Protein AF-0000000076593917 (afdb_homodimer)

pLDDT: mean 90.92, std 14.77, range [24.02, 98.94]

Structure (mmCIF, N/CA/C/O backbone):
data_AF-0000000076593917-model_v1
#
loop_
_entity.id
_entity.type
_entity.pdbx_description
1 polymer 'Uncharacterized protein'
#
loop_
_atom_site.group_PDB
_atom_site.id
_atom_site.type_symbol
_atom_site.label_atom_id
_atom_site.label_alt_id
_atom_site.label_comp_id
_atom_site.label_asym_id
_atom_site.label_entity_id
_atom_site.label_seq_id
_atom_site.pdbx_PDB_ins_code
_atom_site.Cartn_x
_atom_site.Cartn_y
_atom_site.Cartn_z
_atom_site.occupancy
_atom_site.B_iso_or_equiv
_atom_site.auth_seq_id
_atom_site.auth_comp_id
_atom_site.auth_asym_id
_atom_site.auth_atom_id
_atom_site.pdbx_PDB_model_num
ATOM 1 N N . MET A 1 1 ? 19.516 1.264 -9.938 1 52.16 1 MET A N 1
ATOM 2 C CA . MET A 1 1 ? 19.953 2.658 -9.945 1 52.16 1 MET A CA 1
ATOM 3 C C . MET A 1 1 ? 19.312 3.428 -8.789 1 52.16 1 MET A C 1
ATOM 5 O O . MET A 1 1 ? 19.984 4.234 -8.141 1 52.16 1 MET A O 1
ATOM 9 N N . ASP A 1 2 ? 18 3.211 -8.312 1 75.5 2 ASP A N 1
ATOM 10 C CA . ASP A 1 2 ? 17.234 4.09 -7.438 1 75.5 2 ASP A CA 1
ATOM 11 C C . ASP A 1 2 ? 17.578 3.842 -5.969 1 75.5 2 ASP A C 1
ATOM 13 O O . ASP A 1 2 ? 17.281 4.672 -5.109 1 75.5 2 ASP A O 1
ATOM 17 N N . LEU A 1 3 ? 18.531 2.924 -5.852 1 81.5 3 LEU A N 1
ATOM 18 C CA . LEU A 1 3 ? 18.828 2.584 -4.465 1 81.5 3 LEU A CA 1
ATOM 19 C C . LEU A 1 3 ? 19.672 3.674 -3.811 1 81.5 3 LEU A C 1
ATOM 21 O O . LEU A 1 3 ? 19.609 3.869 -2.594 1 81.5 3 LEU A O 1
ATOM 25 N N . ALA A 1 4 ? 20.406 4.418 -4.598 1 84 4 ALA A N 1
ATOM 26 C CA . ALA A 1 4 ? 21.266 5.48 -4.074 1 84 4 ALA A CA 1
ATOM 27 C C . ALA A 1 4 ? 20.422 6.59 -3.441 1 84 4 ALA A C 1
ATOM 29 O O . ALA A 1 4 ? 20.922 7.355 -2.615 1 84 4 ALA A O 1
ATOM 30 N N . ALA A 1 5 ? 19.219 6.621 -3.809 1 92.5 5 ALA A N 1
ATOM 31 C CA . ALA A 1 5 ? 18.344 7.676 -3.297 1 92.5 5 ALA A CA 1
ATOM 32 C C . ALA A 1 5 ? 17.516 7.184 -2.109 1 92.5 5 ALA A C 1
ATOM 34 O O . ALA A 1 5 ? 16.656 7.898 -1.609 1 92.5 5 ALA A O 1
ATOM 35 N N . VAL A 1 6 ? 17.828 5.953 -1.701 1 93.06 6 VAL A N 1
ATOM 36 C CA . VAL A 1 6 ? 17.172 5.402 -0.518 1 93.06 6 VAL A CA 1
ATOM 37 C C . VAL A 1 6 ? 18.156 5.371 0.647 1 93.06 6 VAL A C 1
ATOM 39 O O . VAL A 1 6 ? 19.203 4.73 0.563 1 93.06 6 VAL A O 1
ATOM 42 N N . SER A 1 7 ? 17.828 6.016 1.678 1 91.75 7 SER A N 1
ATOM 43 C CA . SER A 1 7 ? 18.781 6.121 2.779 1 91.75 7 SER A CA 1
ATOM 44 C C . SER A 1 7 ? 18.484 5.105 3.873 1 91.75 7 SER A C 1
ATOM 46 O O . SER A 1 7 ? 19.344 4.789 4.691 1 91.75 7 SER A O 1
ATOM 48 N N . HIS A 1 8 ? 17.219 4.633 3.877 1 90.62 8 HIS A N 1
ATOM 49 C CA . HIS A 1 8 ? 16.844 3.672 4.91 1 90.62 8 HIS A CA 1
ATOM 50 C C . HIS A 1 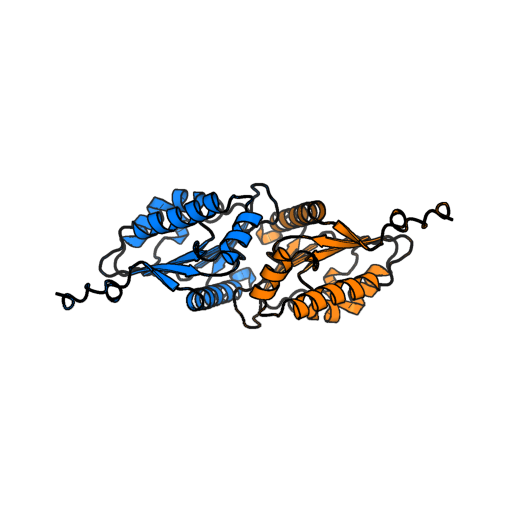8 ? 15.695 2.789 4.449 1 90.62 8 HIS A C 1
ATOM 52 O O . HIS A 1 8 ? 14.781 3.256 3.762 1 90.62 8 HIS A O 1
ATOM 58 N N . ILE A 1 9 ? 15.758 1.532 4.785 1 89.75 9 ILE A N 1
ATOM 59 C CA . ILE A 1 9 ? 14.656 0.59 4.656 1 89.75 9 ILE A CA 1
ATOM 60 C C . ILE A 1 9 ? 14.594 -0.305 5.891 1 89.75 9 ILE A C 1
ATOM 62 O O . ILE A 1 9 ? 15.617 -0.849 6.324 1 89.75 9 ILE A O 1
ATOM 66 N N . GLY A 1 10 ? 13.375 -0.351 6.547 1 88.06 10 GLY A N 1
ATOM 67 C CA . GLY A 1 10 ? 13.156 -1.188 7.719 1 88.06 10 GLY A CA 1
ATOM 68 C C . GLY A 1 10 ? 11.695 -1.479 7.98 1 88.06 10 GLY A C 1
ATOM 69 O O . GLY A 1 10 ? 10.836 -1.173 7.148 1 88.06 10 GLY A O 1
ATOM 70 N N . THR A 1 11 ? 11.469 -2.162 9.133 1 88 11 THR A N 1
ATOM 71 C CA . THR A 1 11 ? 10.086 -2.533 9.406 1 88 11 THR A CA 1
ATOM 72 C C . THR A 1 11 ? 9.602 -1.901 10.711 1 88 11 THR A C 1
ATOM 74 O O . THR A 1 11 ? 8.508 -2.199 11.18 1 88 11 THR A O 1
ATOM 77 N N . ASN A 1 12 ? 10.391 -1.077 11.289 1 84.56 12 ASN A N 1
ATOM 78 C CA . ASN A 1 12 ? 9.969 -0.33 12.461 1 84.56 12 ASN A CA 1
ATOM 79 C C . ASN A 1 12 ? 9.812 1.158 12.156 1 84.56 12 ASN A C 1
ATOM 81 O O . ASN A 1 12 ? 10.742 1.938 12.367 1 84.56 12 ASN A O 1
ATOM 85 N N . TYR A 1 13 ? 8.656 1.552 11.828 1 81.06 13 TYR A N 1
ATOM 86 C CA . TYR A 1 13 ? 8.445 2.898 11.312 1 81.06 13 TYR A CA 1
ATOM 87 C C . TYR A 1 13 ? 8.539 3.934 12.422 1 81.06 13 TYR A C 1
ATOM 89 O O . TYR A 1 13 ? 8.789 5.113 12.164 1 81.06 13 TYR A O 1
ATOM 97 N N . LEU A 1 14 ? 8.359 3.529 13.625 1 79.94 14 LEU A N 1
ATOM 98 C CA . LEU A 1 14 ? 8.391 4.492 14.719 1 79.94 14 LEU A CA 1
ATOM 99 C C . LEU A 1 14 ? 9.82 4.805 15.125 1 79.94 14 LEU A C 1
ATOM 101 O O . LEU A 1 14 ? 10.133 5.934 15.516 1 79.94 14 LEU A O 1
ATOM 105 N N . ARG A 1 15 ? 10.734 3.775 14.828 1 77.19 15 ARG A N 1
ATOM 106 C CA . ARG A 1 15 ? 12.039 3.928 15.469 1 77.19 15 ARG A CA 1
ATOM 107 C C . ARG A 1 15 ? 13.148 4.043 14.43 1 77.19 15 ARG A C 1
ATOM 109 O O . ARG A 1 15 ? 14.227 4.566 14.719 1 77.19 15 ARG A O 1
ATOM 116 N N . GLU A 1 16 ? 12.82 3.621 13.297 1 79.69 16 GLU A N 1
ATOM 117 C CA . GLU A 1 16 ? 13.953 3.459 12.391 1 79.69 16 GLU A CA 1
ATOM 118 C C . GLU A 1 16 ? 14.266 4.762 11.664 1 79.69 16 GLU A C 1
ATOM 120 O O . GLU A 1 16 ? 15.43 5.148 11.547 1 79.69 16 GLU A O 1
ATOM 125 N N . PRO A 1 17 ? 13.289 5.449 11.203 1 87 17 PRO A N 1
ATOM 126 C CA . PRO A 1 17 ? 13.68 6.777 10.711 1 87 17 PRO A CA 1
ATOM 127 C C . PRO A 1 17 ? 14.078 7.727 11.844 1 87 17 PRO A C 1
ATOM 129 O O . PRO A 1 17 ? 13.484 7.691 12.922 1 87 17 PRO A O 1
ATOM 132 N N . ASP A 1 18 ? 15.094 8.422 11.641 1 92.44 18 ASP A N 1
ATOM 133 C CA . ASP A 1 18 ? 15.398 9.5 12.578 1 92.44 18 ASP A CA 1
ATOM 134 C C . ASP A 1 18 ? 14.461 10.688 12.383 1 92.44 18 ASP A C 1
ATOM 136 O O . ASP A 1 18 ? 14.836 11.68 11.758 1 92.44 18 ASP A O 1
ATOM 140 N N . TRP A 1 19 ? 13.305 10.555 12.977 1 96.06 19 TRP A N 1
ATOM 141 C CA . TRP A 1 19 ? 12.25 11.547 12.773 1 96.06 19 TRP A CA 1
ATOM 142 C C . TRP A 1 19 ? 12.711 12.93 13.203 1 96.06 19 TRP A C 1
ATOM 144 O O . TRP A 1 19 ? 12.43 13.93 12.531 1 96.06 19 TRP A O 1
ATOM 154 N N . ASP A 1 20 ? 13.438 13.023 14.305 1 95.94 20 ASP A N 1
ATOM 155 C CA . ASP A 1 20 ? 13.945 14.312 14.766 1 95.94 20 ASP A CA 1
ATOM 156 C C . ASP A 1 20 ? 14.789 14.984 13.68 1 95.94 20 ASP A C 1
ATOM 158 O O . ASP A 1 20 ? 14.633 16.172 13.414 1 95.94 20 ASP A O 1
ATOM 162 N N . GLU A 1 21 ? 15.641 14.188 13.117 1 95.56 21 GLU A N 1
ATOM 163 C CA . GLU A 1 21 ? 16.5 14.711 12.062 1 95.56 21 GLU A CA 1
ATOM 164 C C . GLU A 1 21 ? 15.695 15.133 10.844 1 95.56 21 GLU A C 1
ATOM 166 O O . GLU A 1 21 ? 16 16.141 10.203 1 95.56 21 GLU A O 1
ATOM 171 N N . LEU A 1 22 ? 14.641 14.414 10.508 1 96.94 22 LEU A N 1
ATOM 172 C CA . LEU A 1 22 ? 13.844 14.664 9.312 1 96.94 22 LEU A CA 1
ATOM 173 C C . LEU A 1 22 ? 13.102 15.992 9.43 1 96.94 22 LEU A C 1
ATOM 175 O O . LEU A 1 22 ? 12.883 16.672 8.422 1 96.94 22 LEU A O 1
ATOM 179 N N . PHE A 1 23 ? 12.773 16.406 10.625 1 97.56 23 PHE A N 1
ATOM 180 C CA . PHE A 1 23 ? 12 17.625 10.828 1 97.56 23 PHE A CA 1
ATOM 181 C C . PHE A 1 23 ? 12.891 18.844 10.75 1 97.56 23 PHE A C 1
ATOM 183 O O . PHE A 1 23 ? 12.398 19.969 10.625 1 97.56 23 PHE A O 1
ATOM 190 N N . LYS A 1 24 ? 14.172 18.625 10.844 1 94.81 24 LYS A N 1
ATOM 191 C CA . LYS A 1 24 ? 15.094 19.75 10.891 1 94.81 24 LYS A CA 1
ATOM 192 C C . LYS A 1 24 ? 15.148 20.469 9.547 1 94.81 24 LYS A C 1
ATOM 194 O O . LYS A 1 24 ? 15.305 19.828 8.5 1 94.81 24 LYS A O 1
ATOM 199 N N . GLY A 1 25 ? 15 21.766 9.562 1 91.94 25 GLY A N 1
ATOM 200 C CA . GLY A 1 25 ? 15.203 22.609 8.398 1 91.94 25 GLY A CA 1
ATOM 201 C C . GLY A 1 25 ? 14.102 22.484 7.367 1 91.94 25 GLY A C 1
ATOM 202 O O . GLY A 1 25 ? 14.289 22.828 6.195 1 91.94 25 GLY A O 1
ATOM 203 N N . VAL A 1 26 ? 13.008 21.953 7.727 1 95.75 26 VAL A N 1
ATOM 204 C CA . VAL A 1 26 ? 11.891 21.734 6.812 1 95.75 26 VAL A CA 1
ATOM 205 C C . VAL A 1 26 ? 11.078 23.016 6.668 1 95.75 26 VAL A C 1
ATOM 207 O O . VAL A 1 26 ? 10.766 23.672 7.664 1 95.75 26 VAL A O 1
ATOM 210 N N . ASP A 1 27 ? 10.742 23.391 5.438 1 95.81 27 ASP A N 1
ATOM 211 C CA . ASP A 1 27 ? 9.883 24.547 5.207 1 95.81 27 ASP A CA 1
ATOM 212 C C . ASP A 1 27 ? 8.539 24.125 4.613 1 95.81 27 ASP A C 1
ATOM 214 O O . ASP A 1 27 ? 7.605 24.922 4.543 1 95.81 27 ASP A O 1
ATOM 218 N N . ARG A 1 28 ? 8.531 22.953 4.125 1 96.75 28 ARG A N 1
ATOM 219 C CA . ARG A 1 28 ? 7.297 22.375 3.619 1 96.75 28 ARG A CA 1
ATOM 220 C C . ARG A 1 28 ? 7.129 20.938 4.109 1 96.75 28 ARG A C 1
ATOM 222 O O . ARG A 1 28 ? 8.031 20.109 3.949 1 96.75 28 ARG A O 1
ATOM 229 N N . PHE A 1 29 ? 6 20.656 4.707 1 98.56 29 PHE A N 1
ATOM 230 C CA . PHE A 1 29 ? 5.703 19.344 5.25 1 98.56 29 PHE A CA 1
ATOM 231 C C . PHE A 1 29 ? 4.344 18.844 4.766 1 98.56 29 PHE A C 1
ATOM 233 O O . PHE A 1 29 ? 3.334 19.531 4.938 1 98.56 29 PHE A O 1
ATOM 240 N N . ASP A 1 30 ? 4.281 17.734 4.094 1 98.81 30 ASP A N 1
ATOM 241 C CA . ASP A 1 30 ? 3.059 17.047 3.699 1 98.81 30 ASP A CA 1
ATOM 242 C C . ASP A 1 30 ? 2.965 15.672 4.363 1 98.81 30 ASP A C 1
ATOM 244 O O . ASP A 1 30 ? 3.957 14.945 4.441 1 98.81 30 ASP A O 1
ATOM 248 N N . VAL A 1 31 ? 1.785 15.312 4.828 1 98.81 31 VAL A N 1
ATOM 249 C CA . VAL A 1 31 ? 1.631 13.992 5.426 1 98.81 31 VAL A CA 1
ATOM 250 C C . VAL A 1 31 ? 0.281 13.398 5.027 1 98.81 31 VAL A C 1
ATOM 252 O O . VAL A 1 31 ? -0.726 14.109 4.977 1 98.81 31 VAL A O 1
ATOM 255 N N . PHE A 1 32 ? 0.307 12.219 4.59 1 98.81 32 PHE A N 1
ATOM 256 C CA . PHE A 1 32 ? -0.867 11.398 4.301 1 98.81 32 PHE A CA 1
ATOM 257 C C . PHE A 1 32 ? -0.897 10.164 5.184 1 98.81 32 PHE A C 1
ATOM 259 O O . PHE A 1 32 ? 0.008 9.328 5.125 1 98.81 32 PHE A O 1
ATOM 266 N N . LEU A 1 33 ? -1.853 9.992 6.086 1 97.44 33 LEU A N 1
ATOM 267 C CA . LEU A 1 33 ? -1.972 8.859 6.996 1 97.44 33 LEU A CA 1
ATOM 268 C C . LEU A 1 33 ? -3.436 8.523 7.254 1 97.44 33 LEU A C 1
ATOM 270 O O . LEU A 1 33 ? -4.32 9.344 7.012 1 97.44 33 LEU A O 1
ATOM 274 N N . ALA A 1 34 ? -3.746 7.348 7.711 1 96.69 34 ALA A N 1
ATOM 275 C CA . ALA A 1 34 ? -5.102 7.02 8.148 1 96.69 34 ALA A CA 1
ATOM 276 C C . ALA A 1 34 ? -5.516 7.875 9.336 1 96.69 34 ALA A C 1
ATOM 278 O O . ALA A 1 34 ? -6.52 8.594 9.273 1 96.69 34 ALA A O 1
ATOM 279 N N . TYR A 1 35 ? -4.77 7.797 10.398 1 96.81 35 TYR A N 1
ATOM 280 C CA . TYR A 1 35 ? -4.938 8.672 11.555 1 96.81 35 TYR A CA 1
ATOM 281 C C . TYR A 1 35 ? -3.639 8.789 12.336 1 96.81 35 TYR A C 1
ATOM 283 O O . TYR A 1 35 ? -3.416 9.789 13.031 1 96.81 35 TYR A O 1
ATOM 291 N N . GLY A 1 36 ? -2.803 7.84 12.391 1 95.44 36 GLY A N 1
ATOM 292 C CA . GLY A 1 36 ? -1.432 7.859 12.875 1 95.44 36 GLY A CA 1
ATOM 293 C C . GLY A 1 36 ? -1.32 8.273 14.328 1 95.44 36 GLY A C 1
ATOM 294 O O . GLY A 1 36 ? -0.455 9.078 14.688 1 95.44 36 GLY A O 1
ATOM 295 N N . SER A 1 37 ? -2.035 7.672 15.195 1 95.94 37 SER A N 1
ATOM 296 C CA . SER A 1 37 ? -2.098 8.109 16.594 1 95.94 37 SER A CA 1
ATOM 297 C C . SER A 1 37 ? -0.736 7.996 17.266 1 95.94 37 SER A C 1
ATOM 299 O O . SER A 1 37 ? -0.261 8.953 17.875 1 95.94 37 SER A O 1
ATOM 301 N N . THR A 1 38 ? -0.127 6.848 17.188 1 93.75 38 THR A N 1
ATOM 302 C CA . THR A 1 38 ? 1.15 6.633 17.859 1 93.75 38 THR A CA 1
ATOM 303 C C . THR A 1 38 ? 2.225 7.551 17.281 1 93.75 38 THR A C 1
ATOM 305 O O . THR A 1 38 ? 3 8.148 18.031 1 93.75 38 THR A O 1
ATOM 308 N N . TRP A 1 39 ? 2.252 7.664 15.969 1 96.12 39 TRP A N 1
ATOM 309 C CA . TRP A 1 39 ? 3.252 8.516 15.336 1 96.12 39 TRP A CA 1
ATOM 310 C C . TRP A 1 39 ? 3.047 9.977 15.727 1 96.12 39 TRP A C 1
ATOM 312 O O . TRP A 1 39 ? 4.008 10.688 16.031 1 96.12 39 TRP A O 1
ATOM 322 N N . ARG A 1 40 ? 1.86 10.477 15.719 1 97.44 40 ARG A N 1
ATOM 323 C CA . ARG A 1 40 ? 1.564 11.859 16.078 1 97.44 40 ARG A CA 1
ATOM 324 C C . ARG A 1 40 ? 2.002 12.156 17.5 1 9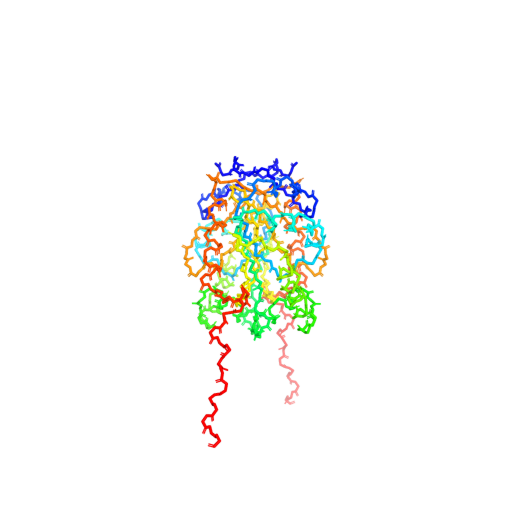7.44 40 ARG A C 1
ATOM 326 O O . ARG A 1 40 ? 2.627 13.188 17.766 1 97.44 40 ARG A O 1
ATOM 333 N N . GLN A 1 41 ? 1.698 11.211 18.344 1 96.44 41 GLN A N 1
ATOM 334 C CA . GLN A 1 41 ? 2.053 11.414 19.75 1 96.44 41 GLN A CA 1
ATOM 335 C C . GLN A 1 41 ? 3.566 11.43 19.938 1 96.44 41 GLN A C 1
ATOM 337 O O . GLN A 1 41 ? 4.09 12.234 20.703 1 96.44 41 GLN A O 1
ATOM 342 N N . SER A 1 42 ? 4.188 10.602 19.234 1 95.75 42 SER A N 1
ATOM 343 C CA . SER A 1 42 ? 5.637 10.492 19.359 1 95.75 42 SER A CA 1
ATOM 344 C C . SER A 1 42 ? 6.34 11.695 18.734 1 95.75 42 SER A C 1
ATOM 346 O O . SER A 1 42 ? 7.5 11.977 19.047 1 95.75 42 SER A O 1
ATOM 348 N N . ASN A 1 43 ? 5.633 12.422 17.812 1 97.38 43 ASN A N 1
ATOM 349 C CA . ASN A 1 43 ? 6.258 13.531 17.109 1 97.38 43 ASN A CA 1
ATOM 350 C C . ASN A 1 43 ? 5.555 14.852 17.406 1 97.38 43 ASN A C 1
ATOM 352 O O . ASN A 1 43 ? 5.691 15.82 16.641 1 97.38 43 ASN A O 1
ATOM 356 N N . LEU A 1 44 ? 4.832 14.812 18.516 1 96.88 44 LEU A N 1
ATOM 357 C CA . LEU A 1 44 ? 4.02 15.984 18.812 1 96.88 44 LEU A CA 1
ATOM 358 C C . LEU A 1 44 ? 4.891 17.234 18.969 1 96.88 44 LEU A C 1
ATOM 360 O O . LEU A 1 44 ? 4.586 18.281 18.391 1 96.88 44 LEU A O 1
ATOM 364 N N . THR A 1 45 ? 5.996 17.125 19.641 1 97.5 45 THR A N 1
ATOM 365 C CA . THR A 1 45 ? 6.902 18.25 19.844 1 97.5 45 THR A CA 1
ATOM 366 C C . THR A 1 45 ? 7.488 18.719 18.516 1 97.5 45 THR A C 1
ATOM 368 O O . THR A 1 45 ? 7.547 19.922 18.266 1 97.5 45 THR A O 1
ATOM 371 N N . ASN A 1 46 ? 7.918 17.766 17.688 1 98 46 ASN A N 1
ATOM 372 C CA . ASN A 1 46 ? 8.438 18.109 16.375 1 98 46 ASN A CA 1
ATOM 373 C C . ASN A 1 46 ? 7.395 18.859 15.539 1 98 46 ASN A C 1
ATOM 375 O O . ASN A 1 46 ? 7.711 19.844 14.883 1 98 46 ASN A O 1
ATOM 379 N N . LEU A 1 47 ? 6.176 18.375 15.602 1 98.5 47 LEU A N 1
ATOM 380 C CA . LEU A 1 47 ? 5.086 18.969 14.836 1 98.5 47 LEU A CA 1
ATOM 381 C C . LEU A 1 47 ? 4.785 20.375 15.32 1 98.5 47 LEU A C 1
ATOM 383 O O . LEU A 1 47 ? 4.605 21.297 14.516 1 98.5 47 LEU A O 1
ATOM 387 N N . GLU A 1 48 ? 4.781 20.516 16.594 1 98.19 48 GLU A N 1
ATOM 388 C CA . GLU A 1 48 ? 4.535 21.844 17.172 1 98.19 48 GLU A CA 1
ATOM 389 C C . GLU A 1 48 ? 5.645 22.812 16.797 1 98.19 48 GLU A C 1
ATOM 391 O O . GLU A 1 48 ? 5.375 23.953 16.406 1 98.19 48 GLU A O 1
ATOM 396 N N . ASN A 1 49 ? 6.836 22.359 16.969 1 97.75 49 ASN A N 1
ATOM 397 C CA . ASN A 1 49 ? 7.973 23.219 16.625 1 97.75 49 ASN A CA 1
ATOM 398 C C . ASN A 1 49 ? 7.953 23.594 15.141 1 97.75 49 ASN A C 1
ATOM 400 O O . ASN A 1 49 ? 8.227 24.75 14.789 1 97.75 49 ASN A O 1
ATOM 404 N N . LEU A 1 50 ? 7.648 22.672 14.289 1 98.12 50 LEU A N 1
ATOM 405 C CA . LEU A 1 50 ? 7.566 22.938 12.859 1 98.12 50 LEU A CA 1
ATOM 406 C C . LEU A 1 50 ? 6.496 23.984 12.562 1 98.12 50 LEU A C 1
ATOM 408 O O . LEU A 1 50 ? 6.734 24.922 11.797 1 98.12 50 LEU A O 1
ATOM 412 N N . ALA A 1 51 ? 5.344 23.812 13.156 1 97.75 51 ALA A N 1
ATOM 413 C CA . ALA A 1 51 ? 4.211 24.703 12.906 1 97.75 51 ALA A CA 1
ATOM 414 C C . ALA A 1 51 ? 4.527 26.141 13.336 1 97.75 51 ALA A C 1
ATOM 416 O O . ALA A 1 51 ? 4.047 27.094 12.727 1 97.75 51 ALA A O 1
ATOM 417 N N . ARG A 1 52 ? 5.375 26.312 14.336 1 96.88 52 ARG A N 1
ATOM 418 C CA . ARG A 1 52 ? 5.715 27.625 14.875 1 96.88 52 ARG A CA 1
ATOM 419 C C . ARG A 1 52 ? 6.688 28.359 13.961 1 96.88 52 ARG A C 1
ATOM 421 O O . ARG A 1 52 ? 6.812 29.578 14.039 1 96.88 52 ARG A O 1
ATOM 428 N N . LYS A 1 53 ? 7.355 27.609 13.195 1 96.38 53 LYS A N 1
ATOM 429 C CA . LYS A 1 53 ? 8.367 28.203 12.328 1 96.38 53 LYS A CA 1
ATOM 430 C C . LYS A 1 53 ? 7.738 29.172 11.328 1 96.38 53 LYS A C 1
ATOM 432 O O . LYS A 1 53 ? 6.711 28.859 10.719 1 96.38 53 LYS A O 1
ATOM 437 N N . LYS A 1 54 ? 8.406 30.234 11.148 1 95.5 54 LYS A N 1
ATOM 438 C CA . LYS A 1 54 ? 7.91 31.266 10.227 1 95.5 54 LYS A CA 1
ATOM 439 C C . LYS A 1 54 ? 7.906 30.75 8.789 1 95.5 54 LYS A C 1
ATOM 441 O O . LYS A 1 54 ? 8.891 30.172 8.328 1 95.5 54 LYS A O 1
ATOM 446 N N . GLY A 1 55 ? 6.785 30.906 8.164 1 96.19 55 GLY A N 1
ATOM 447 C CA . GLY A 1 55 ? 6.703 30.703 6.73 1 96.19 55 GLY A CA 1
ATOM 448 C C . GLY A 1 55 ? 6.531 29.234 6.34 1 96.19 55 GLY A C 1
ATOM 449 O O . GLY A 1 55 ? 6.445 28.922 5.156 1 96.19 55 GLY A O 1
ATOM 450 N N . VAL A 1 56 ? 6.473 28.344 7.297 1 97.38 56 VAL A N 1
ATOM 451 C CA . VAL A 1 56 ? 6.395 26.922 6.996 1 97.38 56 VAL A CA 1
ATOM 452 C C . VAL A 1 56 ? 5 26.578 6.488 1 97.38 56 VAL A C 1
ATOM 454 O O . VAL A 1 56 ? 4.004 27.125 6.969 1 97.38 56 VAL A O 1
ATOM 457 N N . LYS A 1 57 ? 4.934 25.703 5.508 1 97.94 57 LYS A N 1
ATOM 458 C CA . LYS A 1 57 ? 3.678 25.203 4.949 1 97.94 57 LYS A CA 1
ATOM 459 C C . LYS A 1 57 ? 3.455 23.734 5.309 1 97.94 57 LYS A C 1
ATOM 461 O O . LYS A 1 57 ? 4.312 22.891 5.051 1 97.94 57 LYS A O 1
ATOM 466 N N . ILE A 1 58 ? 2.32 23.438 5.938 1 98.56 58 ILE A N 1
ATOM 467 C CA . ILE A 1 58 ? 1.964 22.078 6.367 1 98.56 58 ILE A CA 1
ATOM 468 C C . ILE A 1 58 ? 0.653 21.672 5.703 1 98.56 58 ILE A C 1
ATOM 470 O O . ILE A 1 58 ? -0.348 22.375 5.785 1 98.56 58 ILE A O 1
ATOM 474 N N . ARG A 1 59 ? 0.667 20.562 5.027 1 98.81 59 ARG A N 1
ATOM 475 C CA . ARG A 1 59 ? -0.558 19.953 4.52 1 98.81 59 ARG A CA 1
ATOM 476 C C . ARG A 1 59 ? -0.754 18.547 5.098 1 98.81 59 ARG A C 1
ATOM 478 O O . ARG A 1 59 ? 0.158 17.719 5.059 1 98.81 59 ARG A O 1
ATOM 485 N N . VAL A 1 60 ? -1.918 18.344 5.621 1 98.94 60 VAL A N 1
ATOM 486 C CA . VAL A 1 60 ? -2.291 17.062 6.215 1 98.94 60 VAL A CA 1
ATOM 487 C C . VAL A 1 60 ? -3.439 16.438 5.422 1 98.94 60 VAL A C 1
ATOM 489 O O . VAL A 1 60 ? -4.461 17.078 5.188 1 98.94 60 VAL A O 1
ATOM 492 N N . PHE A 1 61 ? -3.262 15.25 5.016 1 98.88 61 PHE A N 1
ATOM 493 C CA . PHE A 1 61 ? -4.301 14.508 4.312 1 98.88 61 PHE A CA 1
ATOM 494 C C . PHE A 1 61 ? -4.773 13.32 5.137 1 98.88 61 PHE A C 1
ATOM 496 O O . PHE A 1 61 ? -3.965 12.469 5.527 1 98.88 61 PHE A O 1
ATOM 503 N N . LEU A 1 62 ? -6.066 13.242 5.418 1 98.88 62 LEU A N 1
ATOM 504 C CA . LEU A 1 62 ? -6.715 12.18 6.184 1 98.88 62 LEU A CA 1
ATOM 505 C C . LEU A 1 62 ? -7.867 11.57 5.395 1 98.88 62 LEU A C 1
ATOM 507 O O . LEU A 1 62 ? -8.406 12.203 4.484 1 98.88 62 LEU A O 1
ATOM 511 N N . PRO A 1 63 ? -8.219 10.328 5.746 1 98.69 63 PRO A N 1
ATOM 512 C CA . PRO A 1 63 ? -9.43 9.781 5.133 1 98.69 63 PRO A CA 1
ATOM 513 C C . PRO A 1 63 ? -10.68 10.594 5.473 1 98.69 63 PRO A C 1
ATOM 515 O O . PRO A 1 63 ? -10.773 11.156 6.562 1 98.69 63 PRO A O 1
ATOM 518 N N . ASP A 1 64 ? -11.633 10.625 4.578 1 98.62 64 ASP A N 1
ATOM 519 C CA . ASP A 1 64 ? -12.891 11.336 4.789 1 98.62 64 ASP A CA 1
ATOM 520 C C . ASP A 1 64 ? -13.828 10.531 5.691 1 98.62 64 ASP A C 1
ATOM 522 O O . ASP A 1 64 ? -14.359 9.5 5.285 1 98.62 64 ASP A O 1
ATOM 526 N N . PRO A 1 65 ? -14.023 10.984 6.879 1 98.56 65 PRO A N 1
ATOM 527 C CA . PRO A 1 65 ? -14.875 10.234 7.801 1 98.56 65 PRO A CA 1
ATOM 528 C C . PRO A 1 65 ? -16.344 10.266 7.402 1 98.56 65 PRO A C 1
ATOM 530 O O . PRO A 1 65 ? -17.156 9.5 7.938 1 98.56 65 PRO A O 1
ATOM 533 N N . ASP A 1 66 ? -16.734 11.141 6.477 1 98.19 66 ASP A N 1
ATOM 534 C CA . ASP A 1 66 ? -18.125 11.273 6.051 1 98.19 66 ASP A CA 1
ATOM 535 C C . ASP A 1 66 ? -18.422 10.359 4.867 1 98.19 66 ASP A C 1
ATOM 537 O O . ASP A 1 66 ? -19.578 10.25 4.441 1 98.19 66 ASP A O 1
ATOM 541 N N . ASP A 1 67 ? -17.422 9.797 4.305 1 97.62 67 ASP A N 1
ATOM 542 C CA . ASP A 1 67 ? -17.594 8.891 3.174 1 97.62 67 ASP A CA 1
ATOM 543 C C . ASP A 1 67 ? -17.703 7.441 3.639 1 97.62 67 ASP A C 1
ATOM 545 O O . ASP A 1 67 ? -16.719 6.859 4.102 1 97.62 67 ASP A O 1
ATOM 549 N N . GLN A 1 68 ? -18.781 6.871 3.416 1 96.06 68 GLN A N 1
ATOM 550 C CA . GLN A 1 68 ? -19.062 5.535 3.934 1 96.06 68 GLN A CA 1
ATOM 551 C C . GLN A 1 68 ? -18.125 4.496 3.328 1 96.06 68 GLN A C 1
ATOM 553 O O . GLN A 1 68 ? -17.688 3.576 4.016 1 96.06 68 GLN A O 1
ATOM 558 N N . HIS A 1 69 ? -17.859 4.629 2.078 1 94.25 69 HIS A N 1
ATOM 559 C CA . HIS A 1 69 ? -16.984 3.668 1.425 1 94.25 69 HIS A CA 1
ATOM 560 C C . HIS A 1 69 ? -15.578 3.707 2.027 1 94.25 69 HIS A C 1
ATOM 562 O O . HIS A 1 69 ? -15 2.662 2.332 1 94.25 69 HIS A O 1
ATOM 568 N N . THR A 1 70 ? -15.109 4.934 2.211 1 96.81 70 THR A N 1
ATOM 569 C CA . THR A 1 70 ? -13.797 5.129 2.816 1 96.81 70 THR A CA 1
ATOM 570 C C . THR A 1 70 ? -13.758 4.527 4.219 1 96.81 70 THR A C 1
ATOM 572 O O . THR A 1 70 ? -12.852 3.75 4.539 1 96.81 70 THR A O 1
ATOM 575 N N . VAL A 1 71 ? -14.734 4.797 4.984 1 97.38 71 VAL A N 1
ATOM 576 C CA . VAL A 1 71 ? -14.797 4.355 6.371 1 97.38 71 VAL A CA 1
ATOM 577 C C . VAL A 1 71 ? -14.914 2.834 6.426 1 97.38 71 VAL A C 1
ATOM 579 O O . VAL A 1 71 ? -14.211 2.176 7.195 1 97.38 71 VAL A O 1
ATOM 582 N N . ASN A 1 72 ? -15.734 2.305 5.59 1 95.75 72 ASN A N 1
ATOM 583 C CA . ASN A 1 72 ? -15.914 0.857 5.566 1 95.75 72 ASN A CA 1
ATOM 584 C C . ASN A 1 72 ? -14.609 0.138 5.215 1 95.75 72 ASN A C 1
ATOM 586 O O . ASN A 1 72 ? -14.258 -0.861 5.844 1 95.75 72 ASN A O 1
ATOM 590 N N . THR A 1 73 ? -13.938 0.644 4.254 1 95.44 73 THR A N 1
ATOM 591 C CA . THR A 1 73 ? -12.703 0.021 3.773 1 95.44 73 THR A CA 1
ATOM 592 C C . THR A 1 73 ? -11.641 0.021 4.863 1 95.44 73 THR A C 1
ATOM 594 O O . THR A 1 73 ? -11.062 -1.025 5.18 1 95.44 73 THR A O 1
ATOM 597 N N . LEU A 1 74 ? -11.445 1.146 5.477 1 95.75 74 LEU A N 1
ATOM 598 C CA . LEU A 1 74 ? -10.383 1.271 6.473 1 95.75 74 LEU A CA 1
ATOM 599 C C . LEU A 1 74 ? -10.766 0.569 7.77 1 95.75 74 LEU A C 1
ATOM 601 O O . LEU A 1 74 ? -9.922 -0.049 8.422 1 95.75 74 LEU A O 1
ATOM 605 N N . ALA A 1 75 ? -12.023 0.68 8.125 1 95.06 75 ALA A N 1
ATOM 606 C CA . ALA A 1 75 ? -12.477 0.011 9.344 1 95.06 75 ALA A CA 1
ATOM 607 C C . ALA A 1 75 ? -12.312 -1.502 9.234 1 95.06 75 ALA A C 1
ATOM 609 O O . ALA A 1 75 ? -11.883 -2.156 10.188 1 95.06 75 ALA A O 1
ATOM 610 N N . THR A 1 76 ? -12.648 -2.031 8.078 1 91.56 76 THR A N 1
ATOM 611 C CA . THR A 1 76 ? -12.484 -3.461 7.84 1 91.56 76 THR A CA 1
ATOM 612 C C . THR A 1 76 ? -11.008 -3.85 7.906 1 91.56 76 THR A C 1
ATOM 614 O O . THR A 1 76 ? -10.656 -4.848 8.539 1 91.56 76 THR A O 1
ATOM 617 N N . ARG A 1 77 ? -10.156 -3.066 7.375 1 91.38 77 ARG A N 1
ATOM 618 C CA . ARG A 1 77 ? -8.727 -3.346 7.371 1 91.38 77 ARG A CA 1
ATOM 619 C C . ARG A 1 77 ? -8.164 -3.379 8.789 1 91.38 77 ARG A C 1
ATOM 621 O O . ARG A 1 77 ? -7.359 -4.246 9.125 1 91.38 77 ARG A O 1
ATOM 628 N N . PHE A 1 78 ? -8.586 -2.432 9.57 1 92 78 PHE A N 1
ATOM 629 C CA . PHE A 1 78 ? -7.992 -2.258 10.891 1 92 78 PHE A CA 1
ATOM 630 C C . PHE A 1 78 ? -8.758 -3.055 11.945 1 92 78 PHE A C 1
ATOM 632 O O . PHE A 1 78 ? -8.414 -3.025 13.125 1 92 78 PHE A O 1
ATOM 639 N N . ASN A 1 79 ? -9.773 -3.734 11.539 1 90.88 79 ASN A N 1
ATOM 640 C CA . ASN A 1 79 ? -10.641 -4.457 12.453 1 90.88 79 ASN A CA 1
ATOM 641 C C . ASN A 1 79 ? -11.242 -3.531 13.508 1 90.88 79 ASN A C 1
ATOM 643 O O . ASN A 1 79 ? -11.164 -3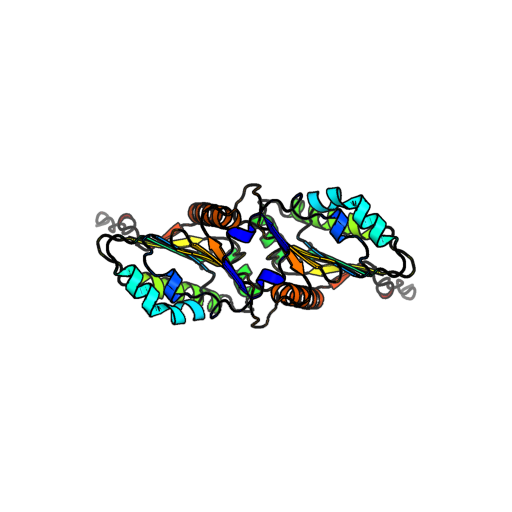.812 14.711 1 90.88 79 ASN A O 1
ATOM 647 N N . TYR A 1 80 ? -11.789 -2.41 13.047 1 94.62 80 TYR A N 1
ATOM 648 C CA . TYR A 1 80 ? -12.469 -1.404 13.859 1 94.62 80 TYR A CA 1
ATOM 649 C C . TYR A 1 80 ? -13.953 -1.361 13.547 1 94.62 80 TYR A C 1
ATOM 651 O O . TYR A 1 80 ? -14.375 -1.73 12.445 1 94.62 80 TYR A O 1
ATOM 659 N N . THR A 1 81 ? -14.688 -0.905 14.562 1 97.19 81 THR A N 1
ATOM 660 C CA . THR A 1 81 ? -16.016 -0.395 14.219 1 97.19 81 THR A CA 1
ATOM 661 C C . THR A 1 81 ? -15.906 0.909 13.438 1 97.19 81 THR A C 1
ATOM 663 O O . THR A 1 81 ? -14.883 1.597 13.5 1 97.19 81 THR A O 1
ATOM 666 N N . HIS A 1 82 ? -16.953 1.192 12.695 1 97.69 82 HIS A N 1
ATOM 667 C CA . HIS A 1 82 ? -17 2.453 11.961 1 97.69 82 HIS A CA 1
ATOM 668 C C . HIS A 1 82 ? -16.797 3.641 12.898 1 97.69 82 HIS A C 1
ATOM 670 O O . HIS A 1 82 ? -16.016 4.543 12.602 1 97.69 82 HIS A O 1
ATOM 676 N N . GLU A 1 83 ? -17.484 3.59 13.992 1 98.19 83 GLU A N 1
ATOM 677 C CA . GLU A 1 83 ? -17.422 4.676 14.961 1 98.19 83 GLU A CA 1
ATOM 678 C C . GLU A 1 83 ? -16 4.879 15.484 1 98.19 83 GLU A C 1
ATOM 680 O O . GLU A 1 83 ? -15.523 6.012 15.57 1 98.19 83 GLU A O 1
ATOM 685 N N . LYS A 1 84 ? -15.398 3.807 15.812 1 98.12 84 LYS A N 1
ATOM 686 C CA . LYS A 1 84 ? -14.039 3.877 16.328 1 98.12 84 LYS A CA 1
ATOM 687 C C . LYS A 1 84 ? -13.094 4.52 15.32 1 98.12 84 LYS A C 1
ATOM 689 O O . LYS A 1 84 ? -12.289 5.383 15.672 1 98.12 84 LYS A O 1
ATOM 694 N N . LEU A 1 85 ? -13.195 4.145 14.062 1 97.81 85 LEU A N 1
ATOM 695 C CA . LEU A 1 85 ? -12.336 4.703 13.023 1 97.81 85 LEU A CA 1
ATOM 696 C C . LEU A 1 85 ? -12.625 6.188 12.828 1 97.81 85 LEU A C 1
ATOM 698 O O . LEU A 1 85 ? -11.695 6.996 12.742 1 97.81 85 LEU A O 1
ATOM 702 N N . ILE A 1 86 ? -13.867 6.516 12.758 1 98.69 86 ILE A N 1
ATOM 703 C CA . ILE A 1 86 ? -14.273 7.906 12.57 1 98.69 86 ILE A CA 1
ATOM 704 C C . ILE A 1 86 ? -13.727 8.766 13.703 1 98.69 86 ILE A C 1
ATOM 706 O O . ILE A 1 86 ? -13.203 9.859 13.461 1 98.69 86 ILE A O 1
ATOM 710 N N . ASN A 1 87 ? -13.797 8.266 14.875 1 98.69 87 ASN A N 1
ATOM 711 C CA . ASN A 1 87 ? -13.266 8.992 16.016 1 98.69 87 ASN A CA 1
ATOM 712 C C . ASN A 1 87 ? -11.766 9.211 15.898 1 98.69 87 ASN A C 1
ATOM 714 O O . ASN A 1 87 ? -11.266 10.297 16.203 1 98.69 87 ASN A O 1
ATOM 718 N N . HIS A 1 88 ? -11.047 8.164 15.461 1 98.5 88 HIS A N 1
ATOM 719 C CA . HIS A 1 88 ? -9.602 8.281 15.297 1 98.5 88 HIS A CA 1
ATOM 720 C C . HIS A 1 88 ? -9.258 9.336 14.242 1 98.5 88 HIS A C 1
ATOM 722 O O . HIS A 1 88 ? -8.328 10.125 14.43 1 98.5 88 HIS A O 1
ATOM 728 N N . ILE A 1 89 ? -10 9.336 13.18 1 98.75 89 ILE A N 1
ATOM 729 C CA . ILE A 1 89 ? -9.758 10.305 12.109 1 98.75 89 ILE A CA 1
ATOM 730 C C . ILE A 1 89 ? -10.031 11.711 12.617 1 98.75 89 ILE A C 1
ATOM 732 O O . ILE A 1 89 ? -9.234 12.633 12.398 1 98.75 89 ILE A O 1
ATOM 736 N N . ASN A 1 90 ? -11.133 11.883 13.312 1 98.75 90 ASN A N 1
ATOM 737 C CA . ASN A 1 90 ? -11.484 13.195 13.844 1 98.75 90 ASN A CA 1
ATOM 738 C C . ASN A 1 90 ? -10.492 13.656 14.906 1 98.75 90 ASN A C 1
ATOM 740 O O . ASN A 1 90 ? -10.18 14.844 15 1 98.75 90 ASN A O 1
ATOM 744 N N . GLU A 1 91 ? -10.078 12.773 15.727 1 98.69 91 GLU A N 1
ATOM 745 C CA . GLU A 1 91 ? -9.031 13.094 16.703 1 98.69 91 GLU A CA 1
ATOM 746 C C . GLU A 1 91 ? -7.777 13.602 16 1 98.69 91 GLU A C 1
ATOM 748 O O . GLU A 1 91 ? -7.172 14.586 16.438 1 98.69 91 GLU A O 1
ATOM 753 N N . ALA A 1 92 ? -7.383 12.891 14.977 1 98.75 92 ALA A N 1
ATOM 754 C CA . ALA A 1 92 ? -6.219 13.328 14.211 1 98.75 92 ALA A CA 1
ATOM 755 C C . ALA A 1 92 ? -6.426 14.734 13.648 1 98.75 92 ALA A C 1
ATOM 757 O O . ALA A 1 92 ? -5.551 15.594 13.773 1 98.75 92 ALA A O 1
ATOM 758 N N . LYS A 1 93 ? -7.543 14.938 13.047 1 98.75 93 LYS A N 1
ATOM 759 C CA . LYS A 1 93 ? -7.867 16.25 12.516 1 98.75 93 LYS A CA 1
ATOM 760 C C . LYS A 1 93 ? -7.773 17.328 13.602 1 98.75 93 LYS A C 1
ATOM 762 O O . LYS A 1 93 ? -7.176 18.375 13.398 1 98.75 93 LYS A O 1
ATOM 767 N N . GLU A 1 94 ? -8.367 17.062 14.719 1 98.5 94 GLU A N 1
ATOM 768 C CA . GLU A 1 94 ? -8.383 18 15.828 1 98.5 94 GLU A CA 1
ATOM 769 C C . GLU A 1 94 ? -6.969 18.312 16.312 1 98.5 94 GLU A C 1
ATOM 771 O O . GLU A 1 94 ? -6.617 19.469 16.547 1 98.5 94 GLU A O 1
ATOM 776 N N . GLU A 1 95 ? -6.199 17.312 16.484 1 98.44 95 GLU A N 1
ATOM 777 C CA . GLU A 1 95 ? -4.832 17.484 16.969 1 98.44 95 GLU A CA 1
ATOM 778 C C . GLU A 1 95 ? -3.996 18.281 15.977 1 98.44 95 GLU A C 1
ATOM 780 O O . GLU A 1 95 ? -3.252 19.188 16.375 1 98.44 95 GLU A O 1
ATOM 785 N N . PHE A 1 96 ? -4.137 17.984 14.703 1 98.69 96 PHE A N 1
ATOM 786 C CA . PHE A 1 96 ? -3.396 18.75 13.703 1 98.69 96 PHE A CA 1
ATOM 787 C C . PHE A 1 96 ? -3.875 20.188 13.656 1 98.69 96 PHE A C 1
ATOM 789 O O . PHE A 1 96 ? -3.066 21.109 13.547 1 98.69 96 PHE A O 1
ATOM 796 N N . SER A 1 97 ? -5.195 20.422 13.734 1 98.19 97 SER A N 1
ATOM 797 C CA . SER A 1 97 ? -5.738 21.781 13.641 1 98.19 97 SER A CA 1
ATOM 798 C C . SER A 1 97 ? -5.34 22.625 14.844 1 98.19 97 SER A C 1
ATOM 800 O O . SER A 1 97 ? -5.359 23.859 14.773 1 98.19 97 SER A O 1
ATOM 802 N N . ALA A 1 98 ? -4.969 22 15.875 1 97.88 98 ALA A N 1
ATOM 803 C CA . ALA A 1 98 ? -4.613 22.688 17.109 1 97.88 98 ALA A CA 1
ATOM 804 C C . ALA A 1 98 ? -3.145 23.094 17.109 1 97.88 98 ALA A C 1
ATOM 806 O O . ALA A 1 98 ? -2.68 23.781 18.031 1 97.88 98 ALA A O 1
ATOM 807 N N . LEU A 1 99 ? -2.383 22.641 16.125 1 98.19 99 LEU A N 1
ATOM 808 C CA . LEU A 1 99 ? -0.977 23.031 16.062 1 98.19 99 LEU A CA 1
ATOM 809 C C . LEU A 1 99 ? -0.832 24.547 16 1 98.19 99 LEU A C 1
ATOM 811 O O . LEU A 1 99 ? -1.618 25.219 15.336 1 98.19 99 LEU A O 1
ATOM 815 N N . PRO A 1 100 ? 0.157 25.078 16.719 1 97.12 100 PRO A N 1
ATOM 816 C CA . PRO A 1 100 ? 0.353 26.531 16.75 1 97.12 100 PRO A CA 1
ATOM 817 C C . PRO A 1 100 ? 1.028 27.062 15.492 1 97.12 100 PRO A C 1
ATOM 819 O O . PRO A 1 100 ? 2.174 27.516 15.555 1 97.12 100 PRO A O 1
ATOM 822 N N . ALA A 1 101 ? 0.27 27.109 14.391 1 95 101 ALA A N 1
ATOM 823 C CA . ALA A 1 101 ? 0.816 27.562 13.117 1 95 101 ALA A CA 1
ATOM 824 C C . ALA A 1 101 ? 1.153 29.047 13.164 1 95 101 ALA A C 1
ATOM 826 O O . ALA A 1 101 ? 0.4 29.844 13.734 1 95 101 ALA A O 1
ATOM 827 N N . SER A 1 102 ? 2.262 29.375 12.641 1 94.75 102 SER A N 1
ATOM 828 C CA . SER A 1 102 ? 2.672 30.766 12.578 1 94.75 102 SER A CA 1
ATOM 829 C C . SER A 1 102 ? 1.743 31.578 11.672 1 94.75 102 SER A C 1
ATOM 831 O O . SER A 1 102 ? 1.14 31.031 10.75 1 94.75 102 SER A O 1
ATOM 833 N N . LYS A 1 103 ? 1.732 32.875 11.867 1 93 103 LYS A N 1
ATOM 834 C CA . LYS A 1 103 ? 0.863 33.75 11.117 1 93 103 LYS A CA 1
ATOM 835 C C . LYS A 1 103 ? 1.253 33.812 9.641 1 93 103 LYS A C 1
ATOM 837 O O . LYS A 1 103 ? 0.395 33.969 8.766 1 93 103 LYS A O 1
ATOM 842 N N . ASP A 1 104 ? 2.498 33.656 9.414 1 95.44 104 ASP A N 1
ATOM 843 C CA . ASP A 1 104 ? 2.975 33.75 8.039 1 95.44 104 ASP A CA 1
ATOM 844 C C . ASP A 1 104 ? 3.125 32.375 7.41 1 95.44 104 ASP A C 1
ATOM 846 O O . ASP A 1 104 ? 3.582 32.25 6.27 1 95.44 104 ASP A O 1
ATOM 850 N N . GLY A 1 105 ? 2.83 31.359 8.172 1 95.75 105 GLY A N 1
ATOM 851 C CA . GLY A 1 105 ? 2.797 30 7.641 1 95.75 105 GLY A CA 1
ATOM 852 C C . GLY A 1 105 ? 1.407 29.562 7.23 1 95.75 105 GLY A C 1
ATOM 853 O O . GLY A 1 105 ? 0.508 30.391 7.062 1 95.75 105 GLY A O 1
ATOM 854 N N . SER A 1 106 ? 1.295 28.328 6.844 1 96.44 106 SER A N 1
ATOM 855 C CA . SER A 1 106 ? -0.009 27.781 6.496 1 96.44 106 SER A CA 1
ATOM 856 C C . SER A 1 106 ? -0.152 26.344 6.996 1 96.44 106 SER A C 1
ATOM 858 O O . SER A 1 106 ? 0.812 25.578 6.98 1 96.44 106 SER A O 1
ATOM 860 N N . LEU A 1 107 ? -1.245 26.062 7.559 1 98.25 107 LEU A N 1
ATOM 861 C CA . LEU A 1 107 ? -1.675 24.719 7.945 1 98.25 107 LEU A CA 1
ATOM 862 C C . LEU A 1 107 ? -3.025 24.375 7.324 1 98.25 107 LEU A C 1
ATOM 864 O O . LEU A 1 107 ? -4.031 25.031 7.621 1 98.25 107 LEU A O 1
ATOM 868 N N . GLU A 1 108 ? -2.969 23.422 6.422 1 98.62 108 GLU A N 1
ATOM 869 C CA . GLU A 1 108 ? -4.195 22.984 5.77 1 98.62 108 GLU A CA 1
ATOM 870 C C . GLU A 1 108 ? -4.438 21.484 6.008 1 98.62 108 GLU A C 1
ATOM 872 O O . GLU A 1 108 ? -3.496 20.688 5.996 1 98.62 108 GLU A O 1
ATOM 877 N N . ILE A 1 109 ? -5.641 21.125 6.273 1 98.88 109 ILE A N 1
ATOM 878 C CA . ILE A 1 109 ? -6.047 19.734 6.449 1 98.88 109 ILE A CA 1
ATOM 879 C C . ILE A 1 109 ? -7.094 19.359 5.398 1 98.88 109 ILE A C 1
ATOM 881 O O . ILE A 1 109 ? -8.023 20.125 5.145 1 98.88 109 ILE A O 1
ATOM 885 N N . PHE A 1 110 ? -6.91 18.266 4.816 1 98.81 110 PHE A N 1
ATOM 886 C CA . PHE A 1 110 ? -7.777 17.781 3.752 1 98.81 110 PHE A CA 1
ATOM 887 C C . PHE A 1 110 ? -8.328 16.406 4.09 1 98.81 110 PHE A C 1
ATOM 889 O O . PHE A 1 110 ? -7.641 15.594 4.715 1 98.81 110 PHE A O 1
ATOM 896 N N . PHE A 1 111 ? -9.562 16.125 3.695 1 98.88 111 PHE A N 1
ATOM 897 C CA . PHE A 1 111 ? -10.141 14.781 3.693 1 98.88 111 PHE A CA 1
ATOM 898 C C . PHE A 1 111 ? -10.141 14.195 2.285 1 98.88 111 PHE A C 1
ATOM 900 O O . PHE A 1 111 ? -10.523 14.875 1.328 1 98.88 111 PHE A O 1
ATOM 907 N N . ARG A 1 112 ? -9.734 13.039 2.197 1 98.19 112 ARG A N 1
ATOM 908 C CA . ARG A 1 112 ? -9.727 12.352 0.912 1 98.19 112 ARG A CA 1
ATOM 909 C C . ARG A 1 112 ? -10.648 11.141 0.934 1 98.19 112 ARG A C 1
ATOM 911 O O . ARG A 1 112 ? -10.594 10.328 1.864 1 98.19 112 ARG A O 1
ATOM 918 N N . LYS A 1 113 ? -11.43 10.977 -0.1 1 96.56 113 LYS A N 1
ATOM 919 C CA . LYS A 1 113 ? -12.25 9.781 -0.282 1 96.56 113 LYS A CA 1
ATOM 920 C C . LYS A 1 113 ? -11.438 8.656 -0.908 1 96.56 113 LYS A C 1
ATOM 922 O O . LYS A 1 113 ? -10.594 8.891 -1.772 1 96.56 113 LYS A O 1
ATOM 927 N N . GLY A 1 114 ? -11.836 7.477 -0.478 1 92.5 114 GLY A N 1
ATOM 928 C CA . GLY A 1 114 ? -11.203 6.316 -1.09 1 92.5 114 GLY A CA 1
ATOM 929 C C . GLY A 1 114 ? -10.297 5.559 -0.14 1 92.5 114 GLY A C 1
ATOM 930 O O . GLY A 1 114 ? -10.227 5.875 1.049 1 92.5 114 GLY A O 1
ATOM 931 N N . ASP A 1 115 ? -9.664 4.559 -0.659 1 91.75 115 ASP A N 1
ATOM 932 C CA . ASP A 1 115 ? -8.797 3.734 0.176 1 91.75 115 ASP A CA 1
ATOM 933 C C . ASP A 1 115 ? -7.449 4.414 0.4 1 91.75 115 ASP A C 1
ATOM 935 O O . ASP A 1 115 ? -7.18 5.477 -0.168 1 91.75 115 ASP A O 1
ATOM 939 N N . ALA A 1 116 ? -6.703 4.012 1.339 1 94.31 116 ALA A N 1
ATOM 940 C CA . ALA A 1 116 ? -5.367 4.488 1.686 1 94.31 116 ALA A CA 1
ATOM 941 C C . ALA A 1 116 ? -4.344 3.359 1.603 1 94.31 116 ALA A C 1
ATOM 943 O O . ALA A 1 116 ? -4.277 2.504 2.49 1 94.31 116 ALA A O 1
ATOM 944 N N . LEU A 1 117 ? -3.516 3.439 0.643 1 96.5 117 LEU A N 1
ATOM 945 C CA . LEU A 1 117 ? -2.654 2.312 0.3 1 96.5 117 LEU A CA 1
ATOM 946 C C . LEU A 1 117 ? -1.416 2.285 1.189 1 96.5 117 LEU A C 1
ATOM 948 O O . LEU A 1 117 ? -0.893 1.212 1.498 1 96.5 117 LEU A O 1
ATOM 952 N N . PHE A 1 118 ? -0.936 3.391 1.575 1 96.81 118 PHE A N 1
ATOM 953 C CA . PHE A 1 118 ? 0.243 3.586 2.412 1 96.81 118 PHE A CA 1
ATOM 954 C C . PHE A 1 118 ? 0.234 4.973 3.047 1 96.81 118 PHE A C 1
ATOM 956 O O . PHE A 1 118 ? -0.558 5.832 2.656 1 96.81 118 PHE A O 1
ATOM 963 N N . SER A 1 119 ? 1.008 5.113 4.09 1 97.12 119 SER A N 1
ATOM 964 C CA . SER A 1 119 ? 1.271 6.441 4.633 1 97.12 119 SER A CA 1
ATOM 965 C C . SER A 1 119 ? 2.543 7.039 4.039 1 97.12 119 SER A C 1
ATOM 967 O O . SER A 1 119 ? 3.482 6.309 3.715 1 97.12 119 SER A O 1
ATOM 969 N N . CYS A 1 120 ? 2.555 8.32 3.881 1 98.06 120 CYS A N 1
ATOM 970 C CA . CYS A 1 120 ? 3.771 8.961 3.398 1 98.06 120 CYS A CA 1
ATOM 971 C C . CYS A 1 120 ? 3.926 10.352 4.004 1 98.06 120 CYS A C 1
ATOM 973 O O . CYS A 1 120 ? 2.939 10.977 4.402 1 98.06 120 CYS A O 1
ATOM 975 N N . TYR A 1 121 ? 5.133 10.758 4.156 1 98.44 121 TYR A N 1
ATOM 976 C CA . TYR A 1 121 ? 5.59 12.008 4.758 1 98.44 121 TYR A CA 1
ATOM 977 C C . TYR A 1 121 ? 6.641 12.688 3.885 1 98.44 121 TYR A C 1
ATOM 979 O O . TYR A 1 121 ? 7.613 12.047 3.473 1 98.44 121 TYR A O 1
ATOM 987 N N . ARG A 1 122 ? 6.441 13.938 3.604 1 98.62 122 ARG A N 1
ATOM 988 C CA . ARG A 1 122 ? 7.434 14.664 2.826 1 98.62 122 ARG A CA 1
ATOM 989 C C . ARG A 1 122 ? 8.008 15.828 3.627 1 98.62 122 ARG A C 1
ATOM 991 O O . ARG A 1 122 ? 7.266 16.703 4.082 1 98.62 122 ARG A O 1
ATOM 998 N N . PHE A 1 123 ? 9.25 15.789 3.812 1 98 123 PHE A N 1
ATOM 999 C CA . PHE A 1 123 ? 10.039 16.812 4.508 1 98 123 PHE A CA 1
ATOM 1000 C C . PHE A 1 123 ? 10.93 17.562 3.531 1 98 123 PHE A C 1
ATOM 1002 O O . PHE A 1 123 ? 12.156 17.484 3.623 1 98 123 PHE A O 1
ATOM 1009 N N . GLY A 1 124 ? 10.305 18.328 2.674 1 95.81 124 GLY A N 1
ATOM 1010 C CA . GLY A 1 124 ? 11.109 19 1.671 1 95.81 124 GLY A CA 1
ATOM 1011 C C . GLY A 1 124 ? 11.773 18.031 0.699 1 95.81 124 GLY A C 1
ATOM 1012 O O . GLY A 1 124 ? 11.109 17.453 -0.16 1 95.81 124 GLY A O 1
ATOM 1013 N N . SER A 1 125 ? 13.07 17.766 0.895 1 96.5 125 SER A N 1
ATOM 1014 C CA . SER A 1 125 ? 13.828 16.969 -0.071 1 96.5 125 SER A CA 1
ATOM 1015 C C . SER A 1 125 ? 13.922 15.516 0.36 1 96.5 125 SER A C 1
ATOM 1017 O O . SER A 1 125 ? 14.57 14.703 -0.31 1 96.5 125 SER A O 1
ATOM 1019 N N . VAL A 1 126 ? 13.312 15.195 1.459 1 97.31 126 VAL A N 1
ATOM 1020 C CA . VAL A 1 126 ? 13.281 13.828 1.962 1 97.31 126 VAL A CA 1
ATOM 1021 C C . VAL A 1 126 ? 11.836 13.375 2.141 1 97.31 126 VAL A C 1
ATOM 1023 O O . VAL A 1 126 ? 10.969 14.172 2.494 1 97.31 126 VAL A O 1
ATOM 1026 N N . ALA A 1 127 ? 11.609 12.102 1.866 1 97.81 127 ALA A N 1
ATOM 1027 C CA . ALA A 1 127 ? 10.266 11.555 2.068 1 97.81 127 ALA A CA 1
ATOM 1028 C C . ALA A 1 127 ? 10.328 10.172 2.713 1 97.81 127 ALA A C 1
ATOM 1030 O O . ALA A 1 127 ? 11.359 9.5 2.646 1 97.81 127 ALA A O 1
ATOM 1031 N N . VAL A 1 128 ? 9.289 9.812 3.404 1 97.69 128 VAL A N 1
ATOM 1032 C CA . VAL A 1 128 ? 9.148 8.516 4.055 1 97.69 128 VAL A CA 1
ATOM 1033 C C . VAL A 1 128 ? 7.879 7.824 3.555 1 97.69 128 VAL A C 1
ATOM 1035 O O . VAL A 1 128 ? 6.812 8.438 3.494 1 97.69 128 VAL A O 1
ATOM 1038 N N . LEU A 1 129 ? 8.008 6.629 3.135 1 97.25 129 LEU A N 1
ATOM 1039 C CA . LEU A 1 129 ? 6.895 5.754 2.775 1 97.25 129 LEU A CA 1
ATOM 1040 C C . LEU A 1 129 ? 6.754 4.613 3.777 1 97.25 129 LEU A C 1
ATOM 1042 O O . LEU A 1 129 ? 7.727 3.912 4.066 1 97.25 129 LEU A O 1
ATOM 1046 N N . THR A 1 130 ? 5.609 4.473 4.371 1 96.31 130 THR A N 1
ATOM 1047 C CA . THR A 1 130 ? 5.332 3.381 5.297 1 96.31 130 THR A CA 1
ATOM 1048 C C . THR A 1 130 ? 4.113 2.58 4.84 1 96.31 130 THR A C 1
ATOM 1050 O O . THR A 1 130 ? 3.045 3.146 4.605 1 96.31 130 THR A O 1
ATOM 1053 N N . LEU A 1 131 ? 4.277 1.294 4.762 1 95.75 131 LEU A N 1
ATOM 1054 C CA . LEU A 1 131 ? 3.211 0.44 4.254 1 95.75 131 LEU A CA 1
ATOM 1055 C C . LEU A 1 131 ? 2.25 0.049 5.371 1 95.75 131 LEU A C 1
ATOM 1057 O O . LEU A 1 131 ? 2.553 0.24 6.551 1 95.75 131 LEU A O 1
ATOM 1061 N N . TYR A 1 132 ? 1.111 -0.445 4.965 1 94.88 132 TYR A N 1
ATOM 1062 C CA . TYR A 1 132 ? 0.217 -1.199 5.836 1 94.88 132 TYR A CA 1
ATOM 1063 C C . TYR A 1 132 ? 0.418 -2.699 5.66 1 94.88 132 TYR A C 1
ATOM 1065 O O . TYR A 1 132 ? 1.201 -3.129 4.809 1 94.88 132 TYR A O 1
ATOM 1073 N N . SER A 1 133 ? -0.189 -3.422 6.523 1 93.75 133 SER A N 1
ATOM 1074 C CA . SER A 1 133 ? -0.142 -4.879 6.457 1 93.75 133 SER A CA 1
ATOM 1075 C C . SER A 1 133 ? -1.538 -5.469 6.293 1 93.75 133 SER A C 1
ATOM 1077 O O . SER A 1 133 ? -2.516 -4.922 6.805 1 93.75 133 SER A O 1
ATOM 1079 N N . HIS A 1 134 ? -1.599 -6.578 5.609 1 93.81 134 HIS A N 1
ATOM 1080 C CA . HIS A 1 134 ? -2.852 -7.324 5.535 1 93.81 134 HIS A CA 1
ATOM 1081 C C . HIS A 1 134 ? -3.068 -8.164 6.789 1 93.81 134 HIS A C 1
ATOM 1083 O O . HIS A 1 134 ? -4.129 -8.766 6.961 1 93.81 134 HIS A O 1
ATOM 1089 N N . GLN A 1 135 ? -2.061 -8.062 7.617 1 87.19 135 GLN A N 1
ATOM 1090 C CA . GLN A 1 135 ? -2.164 -8.82 8.859 1 87.19 135 GLN A CA 1
ATOM 1091 C C . GLN A 1 135 ? -3.115 -8.133 9.844 1 87.19 135 GLN A C 1
ATOM 1093 O O . GLN A 1 135 ? -3.184 -6.902 9.891 1 87.19 135 GLN A O 1
ATOM 1098 N N . LYS A 1 136 ? -3.867 -8.812 10.547 1 71.94 136 LYS A N 1
ATOM 1099 C CA . LYS A 1 136 ? -4.801 -8.273 11.531 1 71.94 136 LYS A CA 1
ATOM 1100 C C . LYS A 1 136 ? -4.098 -7.988 12.852 1 71.94 136 LYS A C 1
ATOM 1102 O O . LYS A 1 136 ? -4.715 -7.477 13.789 1 71.94 136 LYS A O 1
ATOM 1107 N N . ARG A 1 137 ? -2.793 -8.273 12.914 1 65.25 137 ARG A N 1
ATOM 1108 C CA . ARG A 1 137 ? -2.033 -8.023 14.133 1 65.25 137 ARG A CA 1
ATOM 1109 C C . ARG A 1 137 ? -1 -6.922 13.914 1 65.25 137 ARG A C 1
ATOM 1111 O O . ARG A 1 137 ? -0.609 -6.645 12.773 1 65.25 137 ARG A O 1
ATOM 1118 N N . ARG A 1 138 ? -0.697 -6.254 15.047 1 61.22 138 ARG A N 1
ATOM 1119 C CA . ARG A 1 138 ? 0.31 -5.199 15 1 61.22 138 ARG A CA 1
ATOM 1120 C C . ARG A 1 138 ? 1.678 -5.762 14.633 1 61.22 138 ARG A C 1
ATOM 1122 O O . ARG A 1 138 ? 2.193 -6.648 15.312 1 61.22 138 ARG A O 1
ATOM 1129 N N . THR A 1 139 ? 1.996 -5.633 13.43 1 68.56 139 THR A N 1
ATOM 1130 C CA . THR A 1 139 ? 3.336 -6.051 13.031 1 68.56 139 THR A CA 1
ATOM 1131 C C . THR A 1 139 ? 4.129 -4.871 12.477 1 68.56 139 THR A C 1
ATOM 1133 O O . THR A 1 139 ? 3.557 -3.82 12.172 1 68.56 139 THR A O 1
ATOM 1136 N N . GLY A 1 140 ? 5.438 -4.977 12.633 1 85.81 140 GLY A N 1
ATOM 1137 C CA . GLY A 1 140 ? 6.281 -4.031 11.922 1 85.81 140 GLY A CA 1
ATOM 1138 C C . GLY A 1 140 ? 5.996 -3.988 10.43 1 85.81 140 GLY A C 1
ATOM 1139 O O . GLY A 1 140 ? 5.715 -5.02 9.82 1 85.81 140 GLY A O 1
ATOM 1140 N N . VAL A 1 141 ? 5.887 -2.762 9.914 1 91.94 141 VAL A N 1
ATOM 1141 C CA . VAL A 1 141 ? 5.609 -2.6 8.484 1 91.94 141 VAL A CA 1
ATOM 1142 C C . VAL A 1 141 ? 6.809 -1.949 7.801 1 91.94 141 VAL A C 1
ATOM 1144 O O . VAL A 1 141 ? 7.531 -1.161 8.414 1 91.94 141 VAL A O 1
ATOM 1147 N N . PRO A 1 142 ? 6.996 -2.275 6.566 1 93.25 142 PRO A N 1
ATOM 1148 C CA . PRO A 1 142 ? 8.102 -1.677 5.824 1 93.25 142 PRO A CA 1
ATOM 1149 C C . PRO A 1 142 ? 8.031 -0.152 5.781 1 93.25 142 PRO A C 1
ATOM 1151 O O . PRO A 1 142 ? 6.949 0.413 5.598 1 93.25 142 PRO A O 1
ATOM 1154 N N . THR A 1 143 ? 9.148 0.427 5.992 1 95.38 143 THR A N 1
ATOM 1155 C CA . THR A 1 143 ? 9.328 1.873 5.926 1 95.38 143 THR A CA 1
ATOM 1156 C C . THR A 1 143 ? 10.586 2.23 5.141 1 95.38 143 THR A C 1
ATOM 1158 O O . THR A 1 143 ? 11.656 1.668 5.387 1 95.38 143 THR A O 1
ATOM 1161 N N . VAL A 1 144 ? 10.438 3.127 4.199 1 95.12 144 VAL A N 1
ATOM 1162 C CA . VAL A 1 144 ? 11.539 3.525 3.336 1 95.12 144 VAL A CA 1
ATOM 1163 C C . VAL A 1 144 ? 11.742 5.035 3.41 1 95.12 144 VAL A C 1
ATOM 1165 O O . VAL A 1 144 ? 10.781 5.801 3.305 1 95.12 144 VAL A O 1
ATOM 1168 N N . VAL A 1 145 ? 12.945 5.426 3.635 1 96.31 145 VAL A N 1
ATOM 1169 C CA . VAL A 1 145 ? 13.312 6.836 3.555 1 96.31 145 VAL A CA 1
ATOM 1170 C C . VAL A 1 145 ? 14.047 7.105 2.24 1 96.31 145 VAL A C 1
ATOM 1172 O O . VAL A 1 145 ? 15.023 6.422 1.914 1 96.31 145 VAL A O 1
ATOM 1175 N N . CYS A 1 146 ? 13.539 8.047 1.507 1 96 146 CYS A N 1
ATOM 1176 C CA . CYS A 1 146 ? 14.125 8.336 0.206 1 96 146 CYS A CA 1
ATOM 1177 C C . CYS A 1 146 ? 14.375 9.828 0.043 1 96 146 CYS A C 1
ATOM 1179 O O . CYS A 1 146 ? 13.797 10.641 0.773 1 96 146 CYS A O 1
ATOM 1181 N N . GLN A 1 147 ? 15.18 10.164 -0.909 1 96.25 147 GLN A N 1
ATOM 1182 C CA . GLN A 1 147 ? 15.602 11.539 -1.119 1 96.25 147 GLN A CA 1
ATOM 1183 C C . GLN A 1 147 ? 15.25 12.023 -2.523 1 96.25 147 GLN A C 1
ATOM 1185 O O . GLN A 1 147 ? 15.133 11.211 -3.449 1 96.25 147 GLN A O 1
ATOM 1190 N N . GLN A 1 148 ? 15.125 13.328 -2.6 1 96.12 148 GLN A N 1
ATOM 1191 C CA . GLN A 1 148 ? 14.93 13.953 -3.9 1 96.12 148 GLN A CA 1
ATOM 1192 C C . GLN A 1 148 ? 16.016 13.539 -4.883 1 96.12 148 GLN A C 1
ATOM 1194 O O . GLN A 1 148 ? 17.188 13.445 -4.508 1 96.12 148 GLN A O 1
ATOM 1199 N N . GLY A 1 149 ? 15.562 13.305 -6.078 1 94.12 149 GLY A N 1
ATOM 1200 C CA . GLY A 1 149 ? 16.484 12.812 -7.086 1 94.12 149 GLY A CA 1
ATOM 1201 C C . GLY A 1 149 ? 16.281 11.352 -7.422 1 94.12 149 GLY A C 1
ATOM 1202 O O . GLY A 1 149 ? 16.766 10.867 -8.453 1 94.12 149 GLY A O 1
ATOM 1203 N N . GLY A 1 150 ? 15.562 10.625 -6.559 1 93.5 150 GLY A N 1
ATOM 1204 C CA . GLY A 1 150 ? 15.234 9.234 -6.812 1 93.5 150 GLY A CA 1
ATOM 1205 C C . GLY A 1 150 ? 13.812 9.039 -7.32 1 93.5 150 GLY A C 1
ATOM 1206 O O . GLY A 1 150 ? 12.953 9.898 -7.121 1 93.5 150 GLY A O 1
ATOM 1207 N N . SER A 1 151 ? 13.617 7.918 -7.902 1 92.38 151 SER A N 1
ATOM 1208 C CA . SER A 1 151 ? 12.32 7.645 -8.508 1 92.38 151 SER A CA 1
ATOM 1209 C C . SER A 1 151 ? 11.234 7.469 -7.449 1 92.38 151 SER A C 1
ATOM 1211 O O . SER A 1 151 ? 10.078 7.828 -7.672 1 92.38 151 SER A O 1
ATOM 1213 N N . LEU A 1 152 ? 11.617 6.91 -6.305 1 94.31 152 LEU A N 1
ATOM 1214 C CA . LEU A 1 152 ? 10.633 6.73 -5.242 1 94.31 152 LEU A CA 1
ATOM 1215 C C . LEU A 1 152 ? 10.164 8.078 -4.695 1 94.31 152 LEU A C 1
ATOM 1217 O O . LEU A 1 152 ? 8.977 8.273 -4.449 1 94.31 152 LEU A O 1
ATOM 1221 N N . TYR A 1 153 ? 11.133 8.953 -4.516 1 96.31 153 TYR A N 1
ATOM 1222 C CA . TYR A 1 153 ? 10.773 10.305 -4.086 1 96.31 153 TYR A CA 1
ATOM 1223 C C . TYR A 1 153 ? 9.844 10.969 -5.094 1 96.31 153 TYR A C 1
ATOM 1225 O O . TYR A 1 153 ? 8.82 11.547 -4.723 1 96.31 153 TYR A O 1
ATOM 1233 N N . ASP A 1 154 ? 10.164 10.852 -6.355 1 95.12 154 ASP A N 1
ATOM 1234 C CA . ASP A 1 154 ? 9.336 11.445 -7.406 1 95.12 154 ASP A CA 1
ATOM 1235 C C . ASP A 1 154 ? 7.93 10.852 -7.395 1 95.12 154 ASP A C 1
ATOM 1237 O O . ASP A 1 154 ? 6.945 11.57 -7.578 1 95.12 154 ASP A O 1
ATOM 1241 N N . PHE A 1 155 ? 7.891 9.609 -7.164 1 94.94 155 PHE A N 1
ATOM 1242 C CA . PHE A 1 155 ? 6.602 8.945 -7.055 1 94.94 155 PHE A CA 1
ATOM 1243 C C . PHE A 1 155 ? 5.777 9.539 -5.918 1 94.94 155 PHE A C 1
ATOM 1245 O O . PHE A 1 155 ? 4.594 9.836 -6.098 1 94.94 155 PHE A O 1
ATOM 1252 N N . LEU A 1 156 ? 6.371 9.75 -4.781 1 96.88 156 LEU A N 1
ATOM 1253 C CA . LEU A 1 156 ? 5.645 10.242 -3.617 1 96.88 156 LEU A CA 1
ATOM 1254 C C . LEU A 1 156 ? 5.188 11.68 -3.834 1 96.88 156 LEU A C 1
ATOM 1256 O O . LEU A 1 156 ? 4.102 12.062 -3.395 1 96.88 156 LEU A O 1
ATOM 1260 N N . VAL A 1 157 ? 5.992 12.453 -4.516 1 96.81 157 VAL A N 1
ATOM 1261 C CA . VAL A 1 157 ? 5.586 13.812 -4.848 1 96.81 157 VAL A CA 1
ATOM 1262 C C . VAL A 1 157 ? 4.328 13.781 -5.711 1 96.81 157 VAL A C 1
ATOM 1264 O O . VAL A 1 157 ? 3.375 14.523 -5.461 1 96.81 157 VAL A O 1
ATOM 1267 N N . GLN A 1 158 ? 4.324 12.891 -6.648 1 95.31 158 GLN A N 1
ATOM 1268 C CA . GLN A 1 158 ? 3.158 12.758 -7.516 1 95.31 158 GLN A CA 1
ATOM 1269 C C . GLN A 1 158 ? 1.951 12.242 -6.738 1 95.31 158 GLN A C 1
ATOM 1271 O O . GLN A 1 158 ? 0.814 12.625 -7.023 1 95.31 158 GLN A O 1
ATOM 1276 N N . GLU A 1 159 ? 2.238 11.359 -5.836 1 96.44 159 GLU A N 1
ATOM 1277 C CA . GLU A 1 159 ? 1.169 10.867 -4.973 1 96.44 159 GLU A CA 1
ATOM 1278 C C . GLU A 1 159 ? 0.516 12 -4.195 1 96.44 159 GLU A C 1
ATOM 1280 O O . GLU A 1 159 ? -0.712 12.117 -4.164 1 96.44 159 GLU A O 1
ATOM 1285 N N . PHE A 1 160 ? 1.32 12.852 -3.613 1 97.75 160 PHE A N 1
ATOM 1286 C CA . PHE A 1 160 ? 0.772 13.969 -2.854 1 97.75 160 PHE A CA 1
ATOM 1287 C C . PHE A 1 160 ? -0.053 14.883 -3.754 1 97.75 160 PHE A C 1
ATOM 1289 O O . PHE A 1 160 ? -1.112 15.367 -3.35 1 97.75 160 PHE A O 1
ATOM 1296 N N . ASP A 1 161 ? 0.426 15.094 -4.949 1 96.19 161 ASP A N 1
ATOM 1297 C CA . ASP A 1 161 ? -0.321 15.922 -5.891 1 96.19 161 ASP A CA 1
ATOM 1298 C C . ASP A 1 161 ? -1.679 15.305 -6.211 1 96.19 161 ASP A C 1
ATOM 1300 O O . ASP A 1 161 ? -2.699 16 -6.207 1 96.19 161 ASP A O 1
ATOM 1304 N N . SER A 1 162 ? -1.629 14.07 -6.465 1 95.25 162 SER A N 1
ATOM 1305 C CA . SER A 1 162 ? -2.861 13.367 -6.801 1 95.25 162 SER A CA 1
ATOM 1306 C C . SER A 1 162 ? -3.82 13.336 -5.617 1 95.25 162 SER A C 1
ATOM 1308 O O . SER A 1 162 ? -5.016 13.594 -5.773 1 95.25 162 SER A O 1
ATOM 1310 N N . ILE A 1 163 ? -3.316 13 -4.449 1 97.19 163 ILE A N 1
ATOM 1311 C CA . ILE A 1 163 ? -4.113 12.961 -3.23 1 97.19 163 ILE A CA 1
ATOM 1312 C C . ILE A 1 163 ? -4.734 14.336 -2.979 1 97.19 163 ILE A C 1
ATOM 1314 O O . ILE A 1 163 ? -5.918 14.43 -2.639 1 97.19 163 ILE A O 1
ATOM 1318 N N . HIS A 1 164 ? -3.969 15.336 -3.191 1 98.19 164 HIS A N 1
ATOM 1319 C CA . HIS A 1 164 ? -4.465 16.703 -3.012 1 98.19 164 HIS A CA 1
ATOM 1320 C C . HIS A 1 164 ? -5.625 16.984 -3.957 1 98.19 164 HIS A C 1
ATOM 1322 O O . HIS A 1 164 ? -6.656 17.516 -3.537 1 98.19 164 HIS A O 1
ATOM 1328 N N . ARG A 1 165 ? -5.531 16.562 -5.195 1 96.19 165 ARG A N 1
ATOM 1329 C CA . ARG A 1 165 ? -6.562 16.812 -6.199 1 96.19 165 ARG A CA 1
ATOM 1330 C C . ARG A 1 165 ? -7.844 16.047 -5.867 1 96.19 165 ARG A C 1
ATOM 1332 O O . ARG A 1 165 ? -8.938 16.5 -6.207 1 96.19 165 ARG A O 1
ATOM 1339 N N . GLN A 1 166 ? -7.656 15.039 -5.133 1 95.69 166 GLN A N 1
ATOM 1340 C CA . GLN A 1 166 ? -8.789 14.172 -4.812 1 95.69 166 GLN A CA 1
ATOM 1341 C C . GLN A 1 166 ? -9.406 14.547 -3.469 1 95.69 166 GLN A C 1
ATOM 1343 O O . GLN A 1 166 ? -10.336 13.891 -3.002 1 95.69 166 GLN A O 1
ATOM 1348 N N . SER A 1 167 ? -8.914 15.555 -2.83 1 98 167 SER A N 1
ATOM 1349 C CA . SER A 1 167 ? -9.281 15.836 -1.444 1 98 167 SER A CA 1
ATOM 1350 C C . SER A 1 167 ? -10.047 17.156 -1.331 1 98 167 SER A C 1
ATOM 1352 O O . SER A 1 167 ? -9.992 17.984 -2.236 1 98 167 SER A O 1
ATOM 1354 N N . ARG A 1 168 ? -10.758 17.344 -0.253 1 98.19 168 ARG A N 1
ATOM 1355 C CA . ARG A 1 168 ? -11.414 18.609 0.088 1 98.19 168 ARG A CA 1
ATOM 1356 C C . ARG A 1 168 ? -10.805 19.203 1.35 1 98.19 168 ARG A C 1
ATOM 1358 O O . ARG A 1 168 ? -10.562 18.5 2.328 1 98.19 168 ARG A O 1
ATOM 1365 N N . ARG A 1 169 ? -10.617 20.484 1.301 1 98.31 169 ARG A N 1
ATOM 1366 C CA . ARG A 1 169 ? -10.047 21.172 2.451 1 98.31 169 ARG A CA 1
ATOM 1367 C C . ARG A 1 169 ? -11.07 21.281 3.58 1 98.31 169 ARG A C 1
ATOM 1369 O O . ARG A 1 169 ? -12.227 21.641 3.344 1 98.31 169 ARG A O 1
ATOM 1376 N N . VAL A 1 170 ? -10.648 20.984 4.742 1 98.44 170 VAL A N 1
ATOM 1377 C CA . VAL A 1 170 ? -11.578 21.047 5.863 1 98.44 170 VAL A CA 1
ATOM 1378 C C . VAL A 1 170 ? -11.047 22 6.926 1 98.44 170 VAL A C 1
ATOM 1380 O O . VAL A 1 170 ? -11.75 22.328 7.887 1 98.44 170 VAL A O 1
ATOM 1383 N N . PHE A 1 171 ? -9.844 22.438 6.863 1 97.44 171 PHE A N 1
ATOM 1384 C CA . PHE A 1 171 ? -9.227 23.406 7.762 1 97.44 171 PHE A CA 1
ATOM 1385 C C . PHE A 1 171 ? -8.188 24.234 7.027 1 97.44 171 PHE A C 1
ATOM 1387 O O . PHE A 1 171 ? -7.359 23.703 6.285 1 97.44 171 PHE A O 1
ATOM 1394 N N . PRO A 1 172 ? -7.98 25.5 7.102 1 95.88 172 PRO A N 1
ATOM 1395 C CA . PRO A 1 172 ? -8.992 26.25 7.844 1 95.88 172 PRO A CA 1
ATOM 1396 C C . PRO A 1 172 ? -10.352 26.266 7.141 1 95.88 172 PRO A C 1
ATOM 1398 O O . PRO A 1 172 ? -10.438 25.953 5.949 1 95.88 172 PRO A O 1
ATOM 1401 N N . VAL A 1 173 ? -11.391 26.406 7.934 1 86.62 173 VAL A N 1
ATOM 1402 C CA . VAL A 1 173 ? -12.742 26.453 7.387 1 86.62 173 VAL A CA 1
ATOM 1403 C C . VAL A 1 173 ? -12.938 27.75 6.598 1 86.62 173 VAL A C 1
ATOM 1405 O O . VAL A 1 173 ? -12.469 28.812 7.004 1 86.62 173 VAL A O 1
ATOM 1408 N N . SER A 1 174 ? -13.211 27.672 5.328 1 72.19 174 SER A N 1
ATOM 1409 C CA . SER A 1 174 ? -13.438 28.875 4.531 1 72.19 174 SER A CA 1
ATOM 1410 C C . SER A 1 174 ? -14.469 29.781 5.191 1 72.19 174 SER A C 1
ATOM 1412 O O . SER A 1 174 ? -15.453 29.312 5.754 1 72.19 174 SER A O 1
ATOM 1414 N N . SER A 1 175 ? -14.148 30.938 5.676 1 57.91 175 SER A N 1
ATOM 1415 C CA . SER A 1 175 ? -15.086 31.938 6.168 1 57.91 175 SER A CA 1
ATOM 1416 C C . SER A 1 175 ? -16.281 32.094 5.234 1 57.91 175 SER A C 1
ATOM 1418 O O . SER A 1 175 ? -17.328 32.594 5.629 1 57.91 175 SER A O 1
ATOM 1420 N N . ASP A 1 176 ? -16.25 31.891 4.012 1 48.81 176 ASP A N 1
ATOM 1421 C CA . ASP A 1 176 ? -17.391 32.219 3.145 1 48.81 176 ASP A CA 1
ATOM 1422 C C . ASP A 1 176 ? -18.562 31.281 3.412 1 48.81 176 ASP A C 1
ATOM 1424 O O . ASP A 1 176 ? -19.672 31.516 2.918 1 48.81 176 ASP A O 1
ATOM 1428 N N . THR A 1 177 ? -18.344 30.188 3.928 1 44.12 177 THR A N 1
ATOM 1429 C CA . THR A 1 177 ? -19.5 29.312 4.117 1 44.12 177 THR A CA 1
ATOM 1430 C C . THR A 1 177 ? -20.266 29.688 5.379 1 44.12 177 THR A C 1
ATOM 1432 O O . THR A 1 177 ? -21.141 28.953 5.832 1 44.12 177 THR A O 1
ATOM 1435 N N . LEU A 1 178 ? -19.797 30.609 6.242 1 42.34 178 LEU A N 1
ATOM 1436 C CA . LEU A 1 178 ? -20.719 31.188 7.215 1 42.34 178 LEU A CA 1
ATOM 1437 C C . LEU A 1 178 ? -21.812 32 6.516 1 42.34 178 LEU A C 1
ATOM 1439 O O . LEU A 1 178 ? -21.562 33.094 6.035 1 42.34 178 LEU A O 1
ATOM 1443 N N . GLU A 1 179 ? -22.625 31.453 5.754 1 41.31 179 GLU A N 1
ATOM 1444 C CA . GLU A 1 179 ? -23.859 32.094 5.289 1 41.31 179 GLU A CA 1
ATOM 1445 C C . GLU A 1 179 ? -24.531 32.875 6.406 1 41.31 179 GLU A C 1
ATOM 1447 O O . GLU A 1 179 ? -24.859 32.312 7.457 1 41.31 179 GLU A O 1
ATOM 1452 N N . LYS A 1 180 ? -24.406 34.25 6.535 1 43.59 180 LYS A N 1
ATOM 1453 C CA . LYS A 1 180 ? -25.281 35.125 7.305 1 43.59 180 LYS A CA 1
ATOM 1454 C C . LYS A 1 180 ? -26.75 34.781 7.082 1 43.59 180 LYS A C 1
ATOM 1456 O O . LYS A 1 180 ? -27.203 34.688 5.941 1 43.59 180 LYS A O 1
ATOM 1461 N N . PRO A 1 181 ? -27.469 34.312 8.102 1 45.91 181 PRO A N 1
ATOM 1462 C CA . PRO A 1 181 ? -28.906 34.156 7.902 1 45.91 181 PRO A CA 1
ATOM 1463 C C . PRO A 1 181 ? -29.562 35.375 7.254 1 45.91 181 PRO A C 1
ATOM 1465 O O . PRO A 1 181 ? -29.219 36.5 7.586 1 45.91 181 PRO A O 1
ATOM 1468 N N . SER A 1 182 ? -29.891 35.281 6.008 1 41.91 182 SER A N 1
ATOM 1469 C CA . SER A 1 182 ? -30.641 36.375 5.406 1 41.91 182 SER A CA 1
ATOM 1470 C C . SER A 1 182 ? -31.703 36.906 6.371 1 41.91 182 SER A C 1
ATOM 1472 O O . SER A 1 182 ? -32.531 36.156 6.879 1 41.91 182 SER A O 1
ATOM 1474 N N . LYS A 1 183 ? -31.391 38.031 7.051 1 42.34 183 LYS A N 1
ATOM 1475 C CA . LYS A 1 183 ? -32.312 38.781 7.859 1 42.34 183 LYS A CA 1
ATOM 1476 C C . LYS A 1 183 ? -33.594 39.125 7.074 1 42.34 183 LYS A C 1
ATOM 1478 O O . LYS A 1 183 ? -34.406 39.938 7.516 1 42.34 183 LYS A O 1
ATOM 1483 N N . GLU A 1 184 ? -33.781 38.812 5.824 1 31.98 184 GLU A N 1
ATOM 1484 C CA . GLU A 1 184 ? -34.969 39.375 5.219 1 31.98 184 GLU A CA 1
ATOM 1485 C C . GLU A 1 184 ? -36.219 38.719 5.789 1 31.98 184 GLU A C 1
ATOM 1487 O O . GLU A 1 184 ? -37.344 39.125 5.434 1 31.98 184 GLU A O 1
ATOM 1492 N N . ALA A 1 185 ? -36.219 37.469 6.234 1 35.31 185 ALA A N 1
ATOM 1493 C CA . ALA A 1 185 ? -37.594 37.031 6.48 1 35.31 185 ALA A CA 1
ATOM 1494 C C . ALA A 1 185 ? -38.188 37.719 7.711 1 35.31 185 ALA A C 1
ATOM 1496 O O . ALA A 1 185 ? -39.156 37.25 8.281 1 35.31 185 ALA A O 1
ATOM 1497 N N . ILE A 1 186 ? -37.531 38.906 8.109 1 24.34 186 ILE A N 1
ATOM 1498 C CA . ILE A 1 186 ? -38.531 39.594 8.93 1 24.34 186 ILE A CA 1
ATOM 1499 C C . ILE A 1 186 ? -39.531 40.312 8.039 1 24.34 186 ILE A C 1
ATOM 1501 O O . ILE A 1 186 ? -39.156 40.938 7.051 1 24.34 186 ILE A O 1
ATOM 1505 N N . MET B 1 1 ? 20.219 -0.885 8.031 1 52.12 1 MET B N 1
ATOM 1506 C CA . MET B 1 1 ? 20.703 -2.26 8 1 52.12 1 MET B CA 1
ATOM 1507 C C . MET B 1 1 ? 20.031 -3.053 6.887 1 52.12 1 MET B C 1
ATOM 1509 O O . MET B 1 1 ? 20.688 -3.828 6.188 1 52.12 1 MET B O 1
ATOM 1513 N N . ASP B 1 2 ? 18.688 -2.9 6.516 1 75.5 2 ASP B N 1
ATOM 1514 C CA . ASP B 1 2 ? 17.922 -3.836 5.695 1 75.5 2 ASP B CA 1
ATOM 1515 C C . ASP B 1 2 ? 18.141 -3.572 4.207 1 75.5 2 ASP B C 1
ATOM 1517 O O . ASP B 1 2 ? 17.828 -4.418 3.369 1 75.5 2 ASP B O 1
ATOM 1521 N N . LEU B 1 3 ? 19.031 -2.613 4.012 1 81.44 3 LEU B N 1
ATOM 1522 C CA . LEU B 1 3 ? 19.219 -2.258 2.607 1 81.44 3 LEU B CA 1
ATOM 1523 C C . LEU B 1 3 ? 20.047 -3.312 1.887 1 81.44 3 LEU B C 1
ATOM 1525 O O . LEU B 1 3 ? 19.906 -3.508 0.679 1 81.44 3 LEU B O 1
ATOM 1529 N N . ALA B 1 4 ? 20.875 -4.027 2.605 1 84.06 4 ALA B N 1
ATOM 1530 C CA . ALA B 1 4 ? 21.719 -5.055 2.016 1 84.06 4 ALA B CA 1
ATOM 1531 C C . ALA B 1 4 ? 20.891 -6.199 1.447 1 84.06 4 ALA B C 1
ATOM 1533 O O . ALA B 1 4 ? 21.359 -6.945 0.585 1 84.06 4 ALA B O 1
ATOM 1534 N N . ALA B 1 5 ? 19.719 -6.281 1.906 1 92.56 5 ALA B N 1
ATOM 1535 C CA . ALA B 1 5 ? 18.859 -7.379 1.465 1 92.56 5 ALA B CA 1
ATOM 1536 C C . ALA B 1 5 ? 17.922 -6.926 0.348 1 92.56 5 ALA B C 1
ATOM 1538 O O . ALA B 1 5 ? 17.047 -7.676 -0.078 1 92.56 5 ALA B O 1
ATOM 1539 N N . VAL B 1 6 ? 18.141 -5.684 -0.081 1 93.12 6 VAL B N 1
ATOM 1540 C CA . VAL B 1 6 ? 17.359 -5.16 -1.206 1 93.12 6 VAL B CA 1
ATOM 1541 C C . VAL B 1 6 ? 18.25 -5.078 -2.445 1 93.12 6 VAL B C 1
ATOM 1543 O O . VAL B 1 6 ? 19.281 -4.398 -2.438 1 93.12 6 VAL B O 1
ATOM 1546 N N . SER B 1 7 ? 17.891 -5.723 -3.467 1 92 7 SER B N 1
ATOM 1547 C CA . SER B 1 7 ? 18.75 -5.789 -4.637 1 92 7 SER B CA 1
ATOM 1548 C C . SER B 1 7 ? 18.312 -4.801 -5.711 1 92 7 SER B C 1
ATOM 1550 O O . SER B 1 7 ? 19.094 -4.465 -6.609 1 92 7 SER B O 1
ATOM 1552 N N . HIS B 1 8 ? 17.031 -4.367 -5.605 1 90.75 8 HIS B N 1
ATOM 1553 C CA . HIS B 1 8 ? 16.531 -3.436 -6.613 1 90.75 8 HIS B CA 1
ATOM 1554 C C . HIS B 1 8 ? 15.383 -2.598 -6.07 1 90.75 8 HIS B C 1
ATOM 1556 O O . HIS B 1 8 ? 14.547 -3.098 -5.312 1 90.75 8 HIS B O 1
ATOM 1562 N N . ILE B 1 9 ? 15.367 -1.356 -6.402 1 90 9 ILE B N 1
ATOM 1563 C CA . ILE B 1 9 ? 14.227 -0.461 -6.203 1 90 9 ILE B CA 1
ATOM 1564 C C . ILE B 1 9 ? 14.039 0.408 -7.441 1 90 9 ILE B C 1
ATOM 1566 O O . ILE B 1 9 ? 14.992 1 -7.949 1 90 9 ILE B O 1
ATOM 1570 N N . GLY B 1 10 ? 12.773 0.377 -8.008 1 88.56 10 GLY B N 1
ATOM 1571 C CA . GLY B 1 10 ? 12.43 1.182 -9.172 1 88.56 10 GLY B CA 1
ATOM 1572 C C . GLY B 1 10 ? 10.938 1.414 -9.32 1 88.56 10 GLY B C 1
ATOM 1573 O O . GLY B 1 10 ? 10.164 1.091 -8.422 1 88.56 10 GLY B O 1
ATOM 1574 N N . THR B 1 11 ? 10.602 2.086 -10.453 1 88.25 11 THR B N 1
ATOM 1575 C CA . THR B 1 11 ? 9.188 2.398 -10.625 1 88.25 11 THR B CA 1
ATOM 1576 C C . THR B 1 11 ? 8.641 1.755 -11.898 1 88.25 11 THR B C 1
ATOM 1578 O O . THR B 1 11 ? 7.504 2.014 -12.297 1 88.25 11 THR B O 1
ATOM 1581 N N . ASN B 1 12 ? 9.422 0.96 -12.531 1 84.5 12 ASN B N 1
ATOM 1582 C CA . ASN B 1 12 ? 8.953 0.202 -13.688 1 84.5 12 ASN B CA 1
ATOM 1583 C C . ASN B 1 12 ? 8.867 -1.291 -13.383 1 84.5 12 ASN B C 1
ATOM 1585 O O . ASN B 1 12 ? 9.797 -2.045 -13.688 1 84.5 12 ASN B O 1
ATOM 1589 N N . TYR B 1 13 ? 7.758 -1.732 -12.938 1 80.81 13 TYR B N 1
ATOM 1590 C CA . TYR B 1 13 ? 7.637 -3.082 -12.398 1 80.81 13 TYR B CA 1
ATOM 1591 C C . TYR B 1 13 ? 7.672 -4.121 -13.516 1 80.81 13 TYR B C 1
ATOM 1593 O O . TYR B 1 13 ? 7.977 -5.289 -13.273 1 80.81 13 TYR B O 1
ATOM 1601 N N . LEU B 1 14 ? 7.383 -3.717 -14.695 1 79.69 14 LEU B N 1
ATOM 1602 C CA . LEU B 1 14 ? 7.359 -4.684 -15.789 1 79.69 14 LEU B CA 1
ATOM 1603 C C . LEU B 1 14 ? 8.766 -4.957 -16.312 1 79.69 14 LEU B C 1
ATOM 1605 O O . LEU B 1 14 ? 9.086 -6.082 -16.688 1 79.69 14 LEU B O 1
ATOM 1609 N N . ARG B 1 15 ? 9.672 -3.887 -16.078 1 77.31 15 ARG B N 1
ATOM 1610 C CA . ARG B 1 15 ? 10.938 -4.008 -16.797 1 77.31 15 ARG B CA 1
ATOM 1611 C C . ARG B 1 15 ? 12.109 -4.059 -15.82 1 77.31 15 ARG B C 1
ATOM 1613 O O . ARG B 1 15 ? 13.195 -4.52 -16.172 1 77.31 15 ARG B O 1
ATOM 1620 N N . GLU B 1 16 ? 11.875 -3.609 -14.672 1 81.62 16 GLU B N 1
ATOM 1621 C CA . GLU B 1 16 ? 13.039 -3.375 -13.828 1 81.62 16 GLU B CA 1
ATOM 1622 C C . GLU B 1 16 ? 13.477 -4.656 -13.125 1 81.62 16 GLU B C 1
ATOM 1624 O O . GLU B 1 16 ? 14.672 -4.961 -13.062 1 81.62 16 GLU B O 1
ATOM 1629 N N . PRO B 1 17 ? 12.531 -5.449 -12.586 1 88.62 17 PRO B N 1
ATOM 1630 C CA . PRO B 1 17 ? 13.055 -6.75 -12.164 1 88.62 17 PRO B CA 1
ATOM 1631 C C . PRO B 1 17 ? 13.406 -7.656 -13.344 1 88.62 17 PRO B C 1
ATOM 1633 O O . PRO B 1 17 ? 12.742 -7.598 -14.383 1 88.62 17 PRO B O 1
ATOM 1636 N N . ASP B 1 18 ? 14.461 -8.281 -13.227 1 93 18 ASP B N 1
ATOM 1637 C CA . ASP B 1 18 ? 14.719 -9.352 -14.188 1 93 18 ASP B CA 1
ATOM 1638 C C . ASP B 1 18 ? 13.859 -10.578 -13.891 1 93 18 ASP B C 1
ATOM 1640 O O . ASP B 1 18 ? 14.328 -11.547 -13.289 1 93 18 ASP B O 1
ATOM 1644 N N . TRP B 1 19 ? 12.68 -10.516 -14.406 1 96.38 19 TRP B N 1
ATOM 1645 C CA . TRP B 1 19 ? 11.695 -11.555 -14.102 1 96.38 19 TRP B CA 1
ATOM 1646 C C . TRP B 1 19 ? 12.188 -12.922 -14.562 1 96.38 19 TRP B C 1
ATOM 1648 O O . TRP B 1 19 ? 12.008 -13.922 -13.859 1 96.38 19 TRP B O 1
ATOM 1658 N N . ASP B 1 20 ? 12.844 -12.961 -15.719 1 96.19 20 ASP B N 1
ATOM 1659 C CA . ASP B 1 20 ? 13.375 -14.234 -16.203 1 96.19 20 ASP B CA 1
ATOM 1660 C C . ASP B 1 20 ? 14.32 -14.859 -15.195 1 96.19 20 ASP B C 1
ATOM 1662 O O . ASP B 1 20 ? 14.234 -16.062 -14.914 1 96.19 20 ASP B O 1
ATOM 1666 N N . GLU B 1 21 ? 15.164 -14.031 -14.711 1 95.81 21 GLU B N 1
ATOM 1667 C CA . GLU B 1 21 ? 16.141 -14.508 -13.734 1 95.81 21 GLU B CA 1
ATOM 1668 C C . GLU B 1 21 ? 15.445 -14.969 -12.453 1 95.81 21 GLU B C 1
ATOM 1670 O O . GLU B 1 21 ? 15.852 -15.961 -11.844 1 95.81 21 GLU B O 1
ATOM 1675 N N . LEU B 1 22 ? 14.391 -14.305 -12.031 1 97 22 LEU B N 1
ATOM 1676 C CA . LEU B 1 22 ? 13.711 -14.594 -10.773 1 97 22 LEU B CA 1
ATOM 1677 C C . LEU B 1 22 ? 13.016 -15.953 -10.836 1 97 22 LEU B C 1
ATOM 1679 O O . LEU B 1 22 ? 12.914 -16.641 -9.82 1 97 22 LEU B O 1
ATOM 1683 N N . PHE B 1 23 ? 12.617 -16.375 -11.992 1 97.69 23 PHE B N 1
ATOM 1684 C CA . PHE B 1 23 ? 11.883 -17.625 -12.148 1 97.69 23 PHE B CA 1
ATOM 1685 C C . PHE B 1 23 ? 12.836 -18.812 -12.141 1 97.69 23 PHE B C 1
ATOM 1687 O O . PHE B 1 23 ? 12.406 -19.953 -11.984 1 97.69 23 PHE B O 1
ATOM 1694 N N . LYS B 1 24 ? 14.094 -18.531 -12.336 1 95.06 24 LYS B N 1
ATOM 1695 C CA . LYS B 1 24 ? 15.062 -19.625 -12.445 1 95.06 24 LYS B CA 1
ATOM 1696 C C . LYS B 1 24 ? 15.25 -20.328 -11.109 1 95.06 24 LYS B C 1
ATOM 1698 O O . LYS B 1 24 ? 15.453 -19.688 -10.078 1 95.06 24 LYS B O 1
ATOM 1703 N N . GLY B 1 25 ? 15.156 -21.641 -11.109 1 92.19 25 GLY B N 1
ATOM 1704 C CA . GLY B 1 25 ? 15.484 -22.469 -9.961 1 92.19 25 GLY B CA 1
ATOM 1705 C C . GLY B 1 25 ? 14.461 -22.391 -8.852 1 92.19 25 GLY B C 1
ATOM 1706 O O . GLY B 1 25 ? 14.758 -22.719 -7.699 1 92.19 25 GLY B O 1
ATOM 1707 N N . VAL B 1 26 ? 13.328 -21.906 -9.125 1 95.88 26 VAL B N 1
ATOM 1708 C CA . VAL B 1 26 ? 12.273 -21.734 -8.133 1 95.88 26 VAL B CA 1
ATOM 1709 C C . VAL B 1 26 ? 11.531 -23.047 -7.93 1 95.88 26 VAL B C 1
ATOM 1711 O O . VAL B 1 26 ? 11.18 -23.734 -8.898 1 95.88 26 VAL B O 1
ATOM 1714 N N . ASP B 1 27 ? 11.305 -23.438 -6.676 1 95.81 27 ASP B N 1
ATOM 1715 C CA . ASP B 1 27 ? 10.516 -24.625 -6.387 1 95.81 27 ASP B CA 1
ATOM 1716 C C . ASP B 1 27 ? 9.203 -24.266 -5.691 1 95.81 27 ASP B C 1
ATOM 1718 O O . ASP B 1 27 ? 8.32 -25.109 -5.543 1 95.81 27 ASP B O 1
ATOM 1722 N N . ARG B 1 28 ? 9.195 -23.094 -5.199 1 96.81 28 ARG B N 1
ATOM 1723 C CA . ARG B 1 28 ? 7.973 -22.562 -4.602 1 96.81 28 ARG B CA 1
ATOM 1724 C C . ARG B 1 28 ? 7.703 -21.141 -5.078 1 96.81 28 ARG B C 1
ATOM 1726 O O . ARG B 1 28 ? 8.578 -20.281 -4.996 1 96.81 28 ARG B O 1
ATOM 1733 N N . PHE B 1 29 ? 6.535 -20.906 -5.598 1 98.62 29 PHE B N 1
ATOM 1734 C CA . PHE B 1 29 ? 6.137 -19.609 -6.113 1 98.62 29 PHE B CA 1
ATOM 1735 C C . PHE B 1 29 ? 4.801 -19.172 -5.523 1 98.62 29 PHE B C 1
ATOM 1737 O O . PHE B 1 29 ? 3.811 -19.906 -5.617 1 98.62 29 PHE B O 1
ATOM 1744 N N . ASP B 1 30 ? 4.734 -18.062 -4.848 1 98.81 30 ASP B N 1
ATOM 1745 C CA . ASP B 1 30 ? 3.518 -17.438 -4.355 1 98.81 30 ASP B CA 1
ATOM 1746 C C . ASP B 1 30 ? 3.314 -16.062 -5.008 1 98.81 30 ASP B C 1
ATOM 1748 O O . ASP B 1 30 ? 4.266 -15.297 -5.156 1 98.81 30 ASP B O 1
ATOM 1752 N N . VAL B 1 31 ? 2.086 -15.766 -5.379 1 98.81 31 VAL B N 1
ATOM 1753 C CA . VAL B 1 31 ? 1.827 -14.453 -5.961 1 98.81 31 VAL B CA 1
ATOM 1754 C C . VAL B 1 31 ? 0.488 -13.914 -5.461 1 98.81 31 VAL B C 1
ATOM 1756 O O . VAL B 1 31 ? -0.48 -14.672 -5.332 1 98.81 31 VAL B O 1
ATOM 1759 N N . PHE B 1 32 ? 0.495 -12.734 -5.02 1 98.81 32 PHE B N 1
ATOM 1760 C CA . PHE B 1 32 ? -0.688 -11.969 -4.637 1 98.81 32 PHE B CA 1
ATOM 1761 C C . PHE B 1 32 ? -0.842 -10.734 -5.512 1 98.81 32 PHE B C 1
ATOM 1763 O O . PHE B 1 32 ? 0.023 -9.852 -5.516 1 98.81 32 PHE B O 1
ATOM 1770 N N . LEU B 1 33 ? -1.863 -10.617 -6.344 1 97.44 33 LEU B N 1
ATOM 1771 C CA . LEU B 1 33 ? -2.104 -9.492 -7.242 1 97.44 33 LEU B CA 1
ATOM 1772 C C . LEU B 1 33 ? -3.598 -9.219 -7.387 1 97.44 33 LEU B C 1
ATOM 1774 O O . LEU B 1 33 ? -4.422 -10.078 -7.074 1 97.44 33 LEU B O 1
ATOM 1778 N N . ALA B 1 34 ? -3.988 -8.062 -7.82 1 96.69 34 ALA B N 1
ATOM 1779 C CA . ALA B 1 34 ? -5.387 -7.789 -8.148 1 96.69 34 ALA B CA 1
ATOM 1780 C C . ALA B 1 34 ? -5.859 -8.664 -9.305 1 96.69 34 ALA B C 1
ATOM 1782 O O . ALA B 1 34 ? -6.824 -9.414 -9.172 1 96.69 34 ALA B O 1
ATOM 1783 N N . TYR B 1 35 ? -5.199 -8.562 -10.414 1 96.81 35 TYR B N 1
ATOM 1784 C CA . TYR B 1 35 ? -5.418 -9.445 -11.555 1 96.81 35 TYR B CA 1
ATOM 1785 C C . TYR B 1 35 ? -4.18 -9.516 -12.438 1 96.81 35 TYR B C 1
ATOM 1787 O O . TYR B 1 35 ? -3.959 -10.508 -13.133 1 96.81 35 TYR B O 1
ATOM 1795 N N . GLY B 1 36 ? -3.406 -8.516 -12.539 1 95.44 36 GLY B N 1
ATOM 1796 C CA . GLY B 1 36 ? -2.076 -8.484 -13.133 1 95.44 36 GLY B CA 1
ATOM 1797 C C . GLY B 1 36 ? -2.061 -8.898 -14.586 1 95.44 36 GLY B C 1
ATOM 1798 O O . GLY B 1 36 ? -1.191 -9.664 -15.016 1 95.44 36 GLY B O 1
ATOM 1799 N N . SER B 1 37 ? -2.855 -8.312 -15.406 1 95.88 37 SER B N 1
ATOM 1800 C CA . SER B 1 37 ? -3.01 -8.758 -16.781 1 95.88 37 SER B CA 1
ATOM 1801 C C . SER B 1 37 ? -1.71 -8.594 -17.562 1 95.88 37 SER B C 1
ATOM 1803 O O . SER B 1 37 ? -1.243 -9.539 -18.203 1 95.88 37 SER B O 1
ATOM 1805 N N . THR B 1 38 ? -1.149 -7.426 -17.547 1 93.75 38 THR B N 1
ATOM 1806 C CA . THR B 1 38 ? 0.06 -7.16 -18.312 1 93.75 38 THR B CA 1
ATOM 1807 C C . THR B 1 38 ? 1.216 -8.023 -17.828 1 93.75 38 THR B C 1
ATOM 1809 O O . THR B 1 38 ? 1.953 -8.602 -18.625 1 93.75 38 THR B O 1
ATOM 1812 N N . TRP B 1 39 ? 1.349 -8.141 -16.516 1 96.06 39 TRP B N 1
ATOM 1813 C CA . TRP B 1 39 ? 2.43 -8.945 -15.961 1 96.06 39 TRP B CA 1
ATOM 1814 C C . TRP B 1 39 ? 2.262 -10.414 -16.328 1 96.06 39 TRP B C 1
ATOM 1816 O O . TRP B 1 39 ? 3.229 -11.078 -16.719 1 96.06 39 TRP B O 1
ATOM 1826 N N . ARG B 1 40 ? 1.103 -10.961 -16.234 1 97.44 40 ARG B N 1
ATOM 1827 C CA . ARG B 1 40 ? 0.842 -12.359 -16.562 1 97.44 40 ARG B CA 1
ATOM 1828 C C . ARG B 1 40 ? 1.177 -12.641 -18.031 1 97.44 40 ARG B C 1
ATOM 1830 O O . ARG B 1 40 ? 1.824 -13.641 -18.328 1 97.44 40 ARG B O 1
ATOM 1837 N N . GLN B 1 41 ? 0.763 -11.711 -18.828 1 96.44 41 GLN B N 1
ATOM 1838 C CA . GLN B 1 41 ? 1.017 -11.898 -20.25 1 96.44 41 GLN B CA 1
ATOM 1839 C C . GLN B 1 41 ? 2.51 -11.844 -20.562 1 96.44 41 GLN B C 1
ATOM 1841 O O . GLN B 1 41 ? 3.012 -12.633 -21.375 1 96.44 41 GLN B O 1
ATOM 1846 N N . SER B 1 42 ? 3.148 -10.992 -19.906 1 95.69 42 SER B N 1
ATOM 1847 C CA . SER B 1 42 ? 4.578 -10.82 -20.156 1 95.69 42 SER B CA 1
ATOM 1848 C C . SER B 1 42 ? 5.379 -11.984 -19.578 1 95.69 42 SER B C 1
ATOM 1850 O O . SER B 1 42 ? 6.523 -12.211 -19.984 1 95.69 42 SER B O 1
ATOM 1852 N N . ASN B 1 43 ? 4.777 -12.734 -18.625 1 97.38 43 ASN B N 1
ATOM 1853 C CA . ASN B 1 43 ? 5.508 -13.812 -17.953 1 97.38 43 ASN B CA 1
ATOM 1854 C C . ASN B 1 43 ? 4.848 -15.172 -18.203 1 97.38 43 ASN B C 1
ATOM 1856 O O . ASN B 1 43 ? 5.086 -16.125 -17.453 1 97.38 43 ASN B O 1
ATOM 1860 N N . LEU B 1 44 ? 4.039 -15.164 -19.25 1 97 44 LEU B N 1
ATOM 1861 C CA . LEU B 1 44 ? 3.26 -16.375 -19.484 1 97 44 LEU B CA 1
ATOM 1862 C C . LEU B 1 44 ? 4.176 -17.578 -19.703 1 97 44 LEU B C 1
ATOM 1864 O O . LEU B 1 44 ? 3.965 -18.641 -19.109 1 97 44 LEU B O 1
ATOM 1868 N N . THR B 1 45 ? 5.219 -17.422 -20.469 1 97.56 45 THR B N 1
ATOM 1869 C CA . THR B 1 45 ? 6.156 -18.5 -20.75 1 97.56 45 THR B CA 1
ATOM 1870 C C . THR B 1 45 ? 6.863 -18.953 -19.469 1 97.56 45 THR B C 1
ATOM 1872 O O . THR B 1 45 ? 6.996 -20.141 -19.219 1 97.56 45 THR B O 1
ATOM 1875 N N . ASN B 1 46 ? 7.312 -17.969 -18.672 1 98.06 46 ASN B N 1
ATOM 1876 C CA . ASN B 1 46 ? 7.941 -18.281 -17.391 1 98.06 46 ASN B CA 1
ATOM 1877 C C . ASN B 1 46 ? 7 -19.078 -16.484 1 98.06 46 ASN B C 1
ATOM 1879 O O . ASN B 1 46 ? 7.41 -20.047 -15.859 1 98.06 46 ASN B O 1
ATOM 1883 N N . LEU B 1 47 ? 5.762 -18.656 -16.438 1 98.5 47 LEU B N 1
ATOM 1884 C CA . LEU B 1 47 ? 4.762 -19.297 -15.594 1 98.5 47 LEU B CA 1
ATOM 1885 C C . LEU B 1 47 ? 4.488 -20.719 -16.062 1 98.5 47 LEU B C 1
ATOM 1887 O O . LEU B 1 47 ? 4.41 -21.641 -15.242 1 98.5 47 LEU B O 1
ATOM 1891 N N . GLU B 1 48 ? 4.383 -20.859 -17.344 1 98.19 48 GLU B N 1
ATOM 1892 C CA . GLU B 1 48 ? 4.152 -22.188 -17.891 1 98.19 48 GLU B CA 1
ATOM 1893 C C . GLU B 1 48 ? 5.332 -23.109 -17.609 1 98.19 48 GLU B C 1
ATOM 1895 O O . GLU B 1 48 ? 5.145 -24.266 -17.203 1 98.19 48 GLU B O 1
ATOM 1900 N N . ASN B 1 49 ? 6.488 -22.609 -17.875 1 97.81 49 ASN B N 1
ATOM 1901 C CA . ASN B 1 49 ? 7.688 -23.391 -17.609 1 97.81 49 ASN B CA 1
ATOM 1902 C C . ASN B 1 49 ? 7.793 -23.781 -16.141 1 97.81 49 ASN B C 1
ATOM 1904 O O . ASN B 1 49 ? 8.148 -24.922 -15.805 1 97.81 49 ASN B O 1
ATOM 1908 N N . LEU B 1 50 ? 7.512 -22.859 -15.266 1 98.12 50 LEU B N 1
ATOM 1909 C CA . LEU B 1 50 ? 7.551 -23.125 -13.828 1 98.12 50 LEU B CA 1
ATOM 1910 C C . LEU B 1 50 ? 6.555 -24.219 -13.453 1 98.12 50 LEU B C 1
ATOM 1912 O O . LEU B 1 50 ? 6.891 -25.141 -12.711 1 98.12 50 LEU B O 1
ATOM 1916 N N . ALA B 1 51 ? 5.355 -24.109 -13.961 1 97.75 51 ALA B N 1
ATOM 1917 C CA . ALA B 1 51 ? 4.289 -25.047 -13.625 1 97.75 51 ALA B CA 1
ATOM 1918 C C . ALA B 1 51 ? 4.629 -26.469 -14.078 1 97.75 51 ALA B C 1
ATOM 1920 O O . ALA B 1 51 ? 4.242 -27.438 -13.43 1 97.75 51 ALA B O 1
ATOM 1921 N N . ARG B 1 52 ? 5.406 -26.609 -15.141 1 96.94 52 ARG B N 1
ATOM 1922 C CA . ARG B 1 52 ? 5.762 -27.906 -15.703 1 96.94 52 ARG B CA 1
ATOM 1923 C C . ARG B 1 52 ? 6.832 -28.594 -14.867 1 96.94 52 ARG B C 1
ATOM 1925 O O . ARG B 1 52 ? 7.008 -29.812 -14.953 1 96.94 52 ARG B O 1
ATOM 1932 N N . LYS B 1 53 ? 7.535 -27.812 -14.148 1 96.38 53 LYS B N 1
ATOM 1933 C CA . LYS B 1 53 ? 8.641 -28.359 -13.367 1 96.38 53 LYS B CA 1
ATOM 1934 C C . LYS B 1 53 ? 8.133 -29.344 -12.32 1 96.38 53 LYS B C 1
ATOM 1936 O O . LYS B 1 53 ? 7.141 -29.078 -11.633 1 96.38 53 LYS B O 1
ATOM 1941 N N . LYS B 1 54 ? 8.852 -30.391 -12.188 1 95.44 54 LYS B N 1
ATOM 1942 C CA . LYS B 1 54 ? 8.477 -31.438 -11.234 1 95.44 54 LYS B CA 1
ATOM 1943 C C . LYS B 1 54 ? 8.562 -30.922 -9.797 1 95.44 54 LYS B C 1
ATOM 1945 O O . LYS B 1 54 ? 9.547 -30.297 -9.414 1 95.44 54 LYS B O 1
ATOM 1950 N N . GLY B 1 55 ? 7.492 -31.109 -9.102 1 96.19 55 GLY B N 1
ATOM 1951 C CA . GLY B 1 55 ? 7.512 -30.906 -7.656 1 96.19 55 GLY B CA 1
ATOM 1952 C C . GLY B 1 55 ? 7.305 -29.469 -7.258 1 96.19 55 GLY B C 1
ATOM 1953 O O . GLY B 1 55 ? 7.289 -29.141 -6.07 1 96.19 55 GLY B O 1
ATOM 1954 N N . VAL B 1 56 ? 7.133 -28.578 -8.203 1 97.44 56 VAL B N 1
ATOM 1955 C CA . VAL B 1 56 ? 7.016 -27.141 -7.895 1 97.44 56 VAL B CA 1
ATOM 1956 C C . VAL B 1 56 ? 5.648 -26.859 -7.281 1 97.44 56 VAL B C 1
ATOM 1958 O O . VAL B 1 56 ? 4.645 -27.453 -7.68 1 97.44 56 VAL B O 1
ATOM 1961 N N . LYS B 1 57 ? 5.625 -26 -6.293 1 97.94 57 LYS B N 1
ATOM 1962 C CA . LYS B 1 57 ? 4.395 -25.562 -5.641 1 97.94 57 LYS B CA 1
ATOM 1963 C C . LYS B 1 57 ? 4.078 -24.109 -5.984 1 97.94 57 LYS B C 1
ATOM 1965 O O . LYS B 1 57 ? 4.914 -23.219 -5.793 1 97.94 57 LYS B O 1
ATOM 1970 N N . ILE B 1 58 ? 2.887 -23.859 -6.52 1 98.62 58 ILE B N 1
ATOM 1971 C CA . ILE B 1 58 ? 2.438 -22.531 -6.918 1 98.62 58 ILE B CA 1
ATOM 1972 C C . ILE B 1 58 ? 1.164 -22.156 -6.16 1 98.62 58 ILE B C 1
ATOM 1974 O O . ILE B 1 58 ? 0.192 -22.922 -6.168 1 98.62 58 ILE B O 1
ATOM 1978 N N . ARG B 1 59 ? 1.183 -21.062 -5.484 1 98.81 59 ARG B N 1
ATOM 1979 C CA . ARG B 1 59 ? -0.025 -20.5 -4.883 1 98.81 59 ARG B CA 1
ATOM 1980 C C . ARG B 1 59 ? -0.325 -19.109 -5.445 1 98.81 59 ARG B C 1
ATOM 1982 O O . ARG B 1 59 ? 0.55 -18.25 -5.469 1 98.81 59 ARG B O 1
ATOM 1989 N N . VAL B 1 60 ? -1.535 -18.953 -5.879 1 98.94 60 VAL B N 1
ATOM 1990 C CA . VAL B 1 60 ? -2.006 -17.688 -6.438 1 98.94 60 VAL B CA 1
ATOM 1991 C C . VAL B 1 60 ? -3.115 -17.109 -5.555 1 98.94 60 VAL B C 1
ATOM 1993 O O . VAL B 1 60 ? -4.09 -17.812 -5.246 1 98.94 60 VAL B O 1
ATOM 1996 N N . PHE B 1 61 ? -2.955 -15.922 -5.172 1 98.88 61 PHE B N 1
ATOM 1997 C CA . PHE B 1 61 ? -3.969 -15.227 -4.387 1 98.88 61 PHE B CA 1
ATOM 1998 C C . PHE B 1 61 ? -4.551 -14.062 -5.172 1 98.88 61 PHE B C 1
ATOM 2000 O O . PHE B 1 61 ? -3.814 -13.18 -5.621 1 98.88 61 PHE B O 1
ATOM 2007 N N . LEU B 1 62 ? -5.875 -14.039 -5.355 1 98.88 62 LEU B N 1
ATOM 2008 C CA . LEU B 1 62 ? -6.621 -13.008 -6.062 1 98.88 62 LEU B CA 1
ATOM 2009 C C . LEU B 1 62 ? -7.738 -12.445 -5.188 1 98.88 62 LEU B C 1
ATOM 2011 O O . LEU B 1 62 ? -8.18 -13.102 -4.242 1 98.88 62 LEU B O 1
ATOM 2015 N N . PRO B 1 63 ? -8.164 -11.219 -5.504 1 98.69 63 PRO B N 1
ATOM 2016 C CA . PRO B 1 63 ? -9.352 -10.727 -4.797 1 98.69 63 PRO B CA 1
ATOM 2017 C C . PRO B 1 63 ? -10.586 -11.586 -5.043 1 98.69 63 PRO B C 1
ATOM 2019 O O . PRO B 1 63 ? -10.734 -12.164 -6.125 1 98.69 63 PRO B O 1
ATOM 2022 N N . ASP B 1 64 ? -11.469 -11.664 -4.078 1 98.69 64 ASP B N 1
ATOM 2023 C CA . ASP B 1 64 ? -12.703 -12.43 -4.191 1 98.69 64 ASP B CA 1
ATOM 2024 C C . ASP B 1 64 ? -13.742 -11.672 -5.023 1 98.69 64 ASP B C 1
ATOM 2026 O O . ASP B 1 64 ? -14.281 -10.664 -4.574 1 98.69 64 ASP B O 1
ATOM 2030 N N . PRO B 1 65 ? -13.992 -12.133 -6.203 1 98.56 65 PRO B N 1
ATOM 2031 C CA . PRO B 1 65 ? -14.945 -11.414 -7.055 1 98.56 65 PRO B CA 1
ATOM 2032 C C . PRO B 1 65 ? -16.391 -11.523 -6.555 1 98.56 65 PRO B C 1
ATOM 2034 O O . PRO B 1 65 ? -17.266 -10.789 -7.027 1 98.56 65 PRO B O 1
ATOM 2037 N N . ASP B 1 66 ? -16.656 -12.406 -5.602 1 98.25 66 ASP B N 1
ATOM 2038 C CA . ASP B 1 66 ? -18.016 -12.602 -5.074 1 98.25 66 ASP B CA 1
ATOM 2039 C C . ASP B 1 66 ? -18.266 -11.695 -3.873 1 98.25 66 ASP B C 1
ATOM 2041 O O . ASP B 1 66 ? -19.391 -11.641 -3.361 1 98.25 66 ASP B O 1
ATOM 2045 N N . ASP B 1 67 ? -17.25 -11.086 -3.385 1 97.69 67 ASP B N 1
ATOM 2046 C CA . ASP B 1 67 ? -17.391 -10.195 -2.24 1 97.69 67 ASP B CA 1
ATOM 2047 C C . ASP B 1 67 ? -17.578 -8.75 -2.693 1 97.69 67 ASP B C 1
ATOM 2049 O O . ASP B 1 67 ? -16.656 -8.133 -3.227 1 97.69 67 ASP B O 1
ATOM 2053 N N . GLN B 1 68 ? -18.672 -8.234 -2.393 1 96.12 68 GLN B N 1
ATOM 2054 C CA . GLN B 1 68 ? -19.062 -6.914 -2.887 1 96.12 68 GLN B CA 1
ATOM 2055 C C . GLN B 1 68 ? -18.125 -5.832 -2.352 1 96.12 68 GLN B C 1
ATOM 2057 O O . GLN B 1 68 ? -17.781 -4.891 -3.07 1 96.12 68 GLN B O 1
ATOM 2062 N N . HIS B 1 69 ? -17.766 -5.938 -1.123 1 94.31 69 HIS B N 1
ATOM 2063 C CA . HIS B 1 69 ? -16.875 -4.938 -0.537 1 94.31 69 HIS B CA 1
ATOM 2064 C C . HIS B 1 69 ? -15.523 -4.914 -1.241 1 94.31 69 HIS B C 1
ATOM 2066 O O . HIS B 1 69 ? -15.016 -3.846 -1.59 1 94.31 69 HIS B O 1
ATOM 2072 N N . THR B 1 70 ? -15.008 -6.121 -1.46 1 96.88 70 THR B N 1
ATOM 2073 C CA . THR B 1 70 ? -13.734 -6.262 -2.162 1 96.88 70 THR B CA 1
ATOM 2074 C C . THR B 1 70 ? -13.82 -5.664 -3.564 1 96.88 70 THR B C 1
ATOM 2076 O O . THR B 1 70 ? -12.984 -4.848 -3.951 1 96.88 70 THR B O 1
ATOM 2079 N N . VAL B 1 71 ? -14.844 -5.988 -4.254 1 97.44 71 VAL B N 1
ATOM 2080 C CA . VAL B 1 71 ? -15.023 -5.555 -5.633 1 97.44 71 VAL B CA 1
ATOM 2081 C C . VAL B 1 71 ? -15.219 -4.039 -5.676 1 97.44 71 VAL B C 1
ATOM 2083 O O . VAL B 1 71 ? -14.602 -3.352 -6.496 1 97.44 71 VAL B O 1
ATOM 2086 N N . ASN B 1 72 ? -15.992 -3.541 -4.785 1 95.75 72 ASN B N 1
ATOM 2087 C CA . ASN B 1 72 ? -16.234 -2.104 -4.746 1 95.75 72 ASN B CA 1
ATOM 2088 C C . ASN B 1 72 ? -14.945 -1.327 -4.484 1 95.75 72 ASN B C 1
ATOM 2090 O O . ASN B 1 72 ? -14.68 -0.313 -5.137 1 95.75 72 ASN B O 1
ATOM 2094 N N . THR B 1 73 ? -14.172 -1.796 -3.578 1 95.5 73 THR B N 1
ATOM 2095 C CA . THR B 1 73 ? -12.945 -1.12 -3.188 1 95.5 73 THR B CA 1
ATOM 2096 C C . THR B 1 73 ? -11.961 -1.073 -4.355 1 95.5 73 THR B C 1
ATOM 2098 O O . THR B 1 73 ? -11.453 -0.004 -4.707 1 95.5 73 THR B O 1
ATOM 2101 N N . LEU B 1 74 ? -11.758 -2.195 -4.98 1 95.75 74 LEU B N 1
ATOM 2102 C CA . LEU B 1 74 ? -10.766 -2.275 -6.047 1 95.75 74 LEU B CA 1
ATOM 2103 C C . LEU B 1 74 ? -11.273 -1.595 -7.312 1 95.75 74 LEU B C 1
ATOM 2105 O O . LEU B 1 74 ? -10.508 -0.941 -8.023 1 95.75 74 LEU B O 1
ATOM 2109 N N . ALA B 1 75 ? -12.555 -1.759 -7.574 1 95.12 75 ALA B N 1
ATOM 2110 C CA . ALA B 1 75 ? -13.125 -1.113 -8.75 1 95.12 75 ALA B CA 1
ATOM 2111 C C . ALA B 1 75 ? -13.016 0.405 -8.656 1 95.12 75 ALA B C 1
ATOM 2113 O O . ALA B 1 75 ? -12.688 1.075 -9.633 1 95.12 75 ALA B O 1
ATOM 2114 N N . THR B 1 76 ? -13.297 0.924 -7.488 1 91.62 76 THR B N 1
ATOM 2115 C CA . THR B 1 76 ? -13.18 2.359 -7.262 1 91.62 76 THR B CA 1
ATOM 2116 C C . THR B 1 76 ? -11.734 2.814 -7.438 1 91.62 76 THR B C 1
ATOM 2118 O O . THR B 1 76 ? -11.469 3.828 -8.086 1 91.62 76 THR B O 1
ATOM 2121 N N . ARG B 1 77 ? -10.812 2.07 -6.969 1 91.44 77 ARG B N 1
ATOM 2122 C CA . ARG B 1 77 ? -9.398 2.416 -7.07 1 91.44 77 ARG B CA 1
ATOM 2123 C C . ARG B 1 77 ? -8.953 2.469 -8.531 1 91.44 77 ARG B C 1
ATOM 2125 O O . ARG B 1 77 ? -8.211 3.371 -8.922 1 91.44 77 ARG B O 1
ATOM 2132 N N . PHE B 1 78 ? -9.383 1.503 -9.273 1 92 78 PHE B N 1
ATOM 2133 C CA . PHE B 1 78 ? -8.883 1.353 -10.641 1 92 78 PHE B CA 1
ATOM 2134 C C . PHE B 1 78 ? -9.758 2.111 -11.625 1 92 78 PHE B C 1
ATOM 2136 O O . PHE B 1 78 ? -9.508 2.092 -12.828 1 92 78 PHE B O 1
ATOM 2143 N N . ASN B 1 79 ? -10.766 2.746 -11.148 1 90.94 79 ASN B N 1
ATOM 2144 C CA . ASN B 1 79 ? -11.742 3.428 -11.992 1 90.94 79 ASN B CA 1
ATOM 2145 C C . ASN B 1 79 ? -12.375 2.473 -13 1 90.94 79 ASN B C 1
ATOM 2147 O O . ASN B 1 79 ? -12.406 2.754 -14.195 1 90.94 79 ASN B O 1
ATOM 2151 N N . TYR B 1 80 ? -12.836 1.33 -12.492 1 94.69 80 TYR B N 1
ATOM 2152 C CA . TYR B 1 80 ? -13.531 0.293 -13.25 1 94.69 80 TYR B CA 1
ATOM 2153 C C . TYR B 1 80 ? -14.992 0.193 -12.82 1 94.69 80 TYR B C 1
ATOM 2155 O O . TYR B 1 80 ? -15.344 0.549 -11.695 1 94.69 80 TYR B O 1
ATOM 2163 N N . THR B 1 81 ? -15.781 -0.297 -13.789 1 97.25 81 THR B N 1
ATOM 2164 C CA . THR B 1 81 ? -17.047 -0.861 -13.344 1 97.25 81 THR B CA 1
ATOM 2165 C C . THR B 1 81 ? -16.828 -2.156 -12.57 1 97.25 81 THR B C 1
ATOM 2167 O O . THR B 1 81 ? -15.789 -2.799 -12.711 1 97.25 81 THR B O 1
ATOM 2170 N N . HIS B 1 82 ? -17.812 -2.482 -11.75 1 97.69 82 HIS B N 1
ATOM 2171 C CA . HIS B 1 82 ? -17.734 -3.742 -11.016 1 97.69 82 HIS B CA 1
ATOM 2172 C C . HIS B 1 82 ? -17.562 -4.922 -11.969 1 97.69 82 HIS B C 1
ATOM 2174 O O . HIS B 1 82 ? -16.703 -5.789 -11.734 1 97.69 82 HIS B O 1
ATOM 2180 N N . GLU B 1 83 ? -18.328 -4.902 -13 1 98.25 83 GLU B N 1
ATOM 2181 C CA . GLU B 1 83 ? -18.297 -5.988 -13.977 1 98.25 83 GLU B CA 1
ATOM 2182 C C . GLU B 1 83 ? -16.922 -6.133 -14.602 1 98.25 83 GLU B C 1
ATOM 2184 O O . GLU B 1 83 ? -16.406 -7.242 -14.734 1 98.25 83 GLU B O 1
ATOM 2189 N N . LYS B 1 84 ? -16.391 -5.039 -14.984 1 98.12 84 LYS B N 1
ATOM 2190 C CA . LYS B 1 84 ? -15.062 -5.051 -15.602 1 98.12 84 LYS B CA 1
ATOM 2191 C C . LYS B 1 84 ? -14.023 -5.652 -14.664 1 98.12 84 LYS B C 1
ATOM 2193 O O . LYS B 1 84 ? -13.211 -6.484 -15.078 1 98.12 84 LYS B O 1
ATOM 2198 N N . LEU B 1 85 ? -14.031 -5.281 -13.406 1 97.88 85 LEU B N 1
ATOM 2199 C CA . LEU B 1 85 ? -13.078 -5.805 -12.438 1 97.88 85 LEU B CA 1
ATOM 2200 C C . LEU B 1 85 ? -13.281 -7.301 -12.219 1 97.88 85 LEU B C 1
ATOM 2202 O O . LEU B 1 85 ? -12.312 -8.07 -12.211 1 97.88 85 LEU B O 1
ATOM 2206 N N . ILE B 1 86 ? -14.5 -7.676 -12.055 1 98.69 86 ILE B N 1
ATOM 2207 C CA . ILE B 1 86 ? -14.836 -9.078 -11.836 1 98.69 86 ILE B CA 1
ATOM 2208 C C . ILE B 1 86 ? -14.328 -9.914 -13.008 1 98.69 86 ILE B C 1
ATOM 2210 O O . ILE B 1 86 ? -13.742 -10.984 -12.812 1 98.69 86 ILE B O 1
ATOM 2214 N N . ASN B 1 87 ? -14.523 -9.422 -14.172 1 98.69 87 ASN B N 1
ATOM 2215 C CA . ASN B 1 87 ? -14.055 -10.125 -15.359 1 98.69 87 ASN B CA 1
ATOM 2216 C C . ASN B 1 87 ? -12.531 -10.281 -15.352 1 98.69 87 ASN B C 1
ATOM 2218 O O . ASN B 1 87 ? -12.016 -11.344 -15.703 1 98.69 87 ASN B O 1
ATOM 2222 N N . HIS B 1 88 ? -11.844 -9.195 -14.969 1 98.5 88 HIS B N 1
ATOM 2223 C CA . HIS B 1 88 ? -10.383 -9.258 -14.914 1 98.5 88 HIS B CA 1
ATOM 2224 C C . HIS B 1 88 ? -9.914 -10.289 -13.898 1 98.5 88 HIS B C 1
ATOM 2226 O O . HIS B 1 88 ? -8.969 -11.039 -14.164 1 98.5 88 HIS B O 1
ATOM 2232 N N . ILE B 1 89 ? -10.562 -10.328 -12.773 1 98.75 89 ILE B N 1
ATOM 2233 C CA . ILE B 1 89 ? -10.195 -11.281 -11.734 1 98.75 89 ILE B CA 1
ATOM 2234 C C . ILE B 1 89 ? -10.453 -12.703 -12.227 1 98.75 89 ILE B C 1
ATOM 2236 O O . ILE B 1 89 ? -9.602 -13.586 -12.062 1 98.75 89 ILE B O 1
ATOM 2240 N N . ASN B 1 90 ? -11.594 -12.914 -12.828 1 98.75 90 ASN B N 1
ATOM 2241 C CA . ASN B 1 90 ? -11.93 -14.234 -13.336 1 98.75 90 ASN B CA 1
ATOM 2242 C C . ASN B 1 90 ? -11 -14.656 -14.477 1 98.75 90 ASN B C 1
ATOM 2244 O O . ASN B 1 90 ? -10.648 -15.828 -14.586 1 98.75 90 ASN B O 1
ATOM 2248 N N . GLU B 1 91 ? -10.695 -13.758 -15.328 1 98.69 91 GLU B N 1
ATOM 2249 C CA . GLU B 1 91 ? -9.719 -14.039 -16.375 1 98.69 91 GLU B CA 1
ATOM 2250 C C . GLU B 1 91 ? -8.391 -14.492 -15.781 1 98.69 91 GLU B C 1
ATOM 2252 O O . GLU B 1 91 ? -7.781 -15.445 -16.266 1 98.69 91 GLU B O 1
ATOM 2257 N N . ALA B 1 92 ? -7.953 -13.766 -14.781 1 98.75 92 ALA B N 1
ATOM 2258 C CA . ALA B 1 92 ? -6.715 -14.148 -14.109 1 98.75 92 ALA B CA 1
ATOM 2259 C C . ALA B 1 92 ? -6.812 -15.562 -13.539 1 98.75 92 ALA B C 1
ATOM 2261 O O . ALA B 1 92 ? -5.914 -16.375 -13.734 1 98.75 92 ALA B O 1
ATOM 2262 N N . LYS B 1 93 ? -7.867 -15.812 -12.852 1 98.75 93 LYS B N 1
ATOM 2263 C CA . LYS B 1 93 ? -8.094 -17.141 -12.297 1 98.75 93 LYS B CA 1
ATOM 2264 C C . LYS B 1 93 ? -8.039 -18.203 -13.398 1 98.75 93 LYS B C 1
ATOM 2266 O O . LYS B 1 93 ? -7.383 -19.234 -13.234 1 98.75 93 LYS B O 1
ATOM 2271 N N . GLU B 1 94 ? -8.727 -17.969 -14.453 1 98.5 94 GLU B N 1
ATOM 2272 C CA . GLU B 1 94 ? -8.789 -18.922 -15.562 1 98.5 94 GLU B CA 1
ATOM 2273 C C . GLU B 1 94 ? -7.406 -19.172 -16.156 1 98.5 94 GLU B C 1
ATOM 2275 O O . GLU B 1 94 ? -7.023 -20.312 -16.406 1 98.5 94 GLU B O 1
ATOM 2280 N N . GLU B 1 95 ? -6.691 -18.125 -16.391 1 98.38 95 GLU B N 1
ATOM 2281 C CA . GLU B 1 95 ? -5.363 -18.25 -16.984 1 98.38 95 GLU B CA 1
ATOM 2282 C C . GLU B 1 95 ? -4.414 -19.016 -16.062 1 98.38 95 GLU B C 1
ATOM 2284 O O . GLU B 1 95 ? -3.664 -19.875 -16.516 1 98.38 95 GLU B O 1
ATOM 2289 N N . PHE B 1 96 ? -4.465 -18.719 -14.773 1 98.69 96 PHE B N 1
ATOM 2290 C CA . PHE B 1 96 ? -3.619 -19.438 -13.828 1 98.69 96 PHE B CA 1
ATOM 2291 C C . PHE B 1 96 ? -4.027 -20.906 -13.75 1 98.69 96 PHE B C 1
ATOM 2293 O O . PHE B 1 96 ? -3.168 -21.797 -13.711 1 98.69 96 PHE B O 1
ATOM 2300 N N . SER B 1 97 ? -5.34 -21.203 -13.727 1 98.19 97 SER B N 1
ATOM 2301 C CA . SER B 1 97 ? -5.812 -22.578 -13.586 1 98.19 97 SER B CA 1
ATOM 2302 C C . SER B 1 97 ? -5.465 -23.406 -14.812 1 98.19 97 SER B C 1
ATOM 2304 O O . SER B 1 97 ? -5.426 -24.641 -14.742 1 98.19 97 SER B O 1
ATOM 2306 N N . ALA B 1 98 ? -5.203 -22.766 -15.875 1 97.88 98 ALA B N 1
ATOM 2307 C CA . ALA B 1 98 ? -4.914 -23.453 -17.141 1 97.88 98 ALA B CA 1
ATOM 2308 C C . ALA B 1 98 ? -3.432 -23.797 -17.234 1 97.88 98 ALA B C 1
ATOM 2310 O O . ALA B 1 98 ? -3.01 -24.453 -18.188 1 97.88 98 ALA B O 1
ATOM 2311 N N . LEU B 1 99 ? -2.619 -23.281 -16.328 1 98.19 99 LEU B N 1
ATOM 2312 C CA . LEU B 1 99 ? -1.196 -23.609 -16.375 1 98.19 99 LEU B CA 1
ATOM 2313 C C . LEU B 1 99 ? -0.982 -25.125 -16.328 1 98.19 99 LEU B C 1
ATOM 2315 O O . LEU B 1 99 ? -1.684 -25.828 -15.594 1 98.19 99 LEU B O 1
ATOM 2319 N N . PRO B 1 100 ? -0.019 -25.625 -17.094 1 97.12 100 PRO B N 1
ATOM 2320 C CA . PRO B 1 100 ? 0.235 -27.062 -17.156 1 97.12 100 PRO B CA 1
ATOM 2321 C C . PRO B 1 100 ? 1.028 -27.562 -15.953 1 97.12 100 PRO B C 1
ATOM 2323 O O . PRO B 1 100 ? 2.182 -27.984 -16.109 1 97.12 100 PRO B O 1
ATOM 2326 N N . ALA B 1 101 ? 0.352 -27.641 -14.789 1 95.06 101 ALA B N 1
ATOM 2327 C CA . ALA B 1 101 ? 1.015 -28.062 -13.562 1 95.06 101 ALA B CA 1
ATOM 2328 C C . ALA B 1 101 ? 1.409 -29.547 -13.641 1 95.06 101 ALA B C 1
ATOM 2330 O O . ALA B 1 101 ? 0.648 -30.359 -14.148 1 95.06 101 ALA B O 1
ATOM 2331 N N . SER B 1 102 ? 2.582 -29.812 -13.219 1 94.75 102 SER B N 1
ATOM 2332 C CA . SER B 1 102 ? 3.059 -31.188 -13.188 1 94.75 102 SER B CA 1
ATOM 2333 C C . SER B 1 102 ? 2.238 -32.031 -12.219 1 94.75 102 SER B C 1
ATOM 2335 O O . SER B 1 102 ? 1.688 -31.516 -11.242 1 94.75 102 SER B O 1
ATOM 2337 N N . LYS B 1 103 ? 2.271 -33.312 -12.398 1 93 103 LYS B N 1
ATOM 2338 C CA . LYS B 1 103 ? 1.503 -34.25 -11.578 1 93 103 LYS B CA 1
ATOM 2339 C C . LYS B 1 103 ? 2.006 -34.25 -10.141 1 93 103 LYS B C 1
ATOM 2341 O O . LYS B 1 103 ? 1.227 -34.469 -9.211 1 93 103 LYS B O 1
ATOM 2346 N N . ASP B 1 104 ? 3.258 -34.062 -10.016 1 95.44 104 ASP B N 1
ATOM 2347 C CA . ASP B 1 104 ? 3.842 -34.156 -8.68 1 95.44 104 ASP B CA 1
ATOM 2348 C C . ASP B 1 104 ? 3.98 -32.75 -8.062 1 95.44 104 ASP B C 1
ATOM 2350 O O . ASP B 1 104 ? 4.52 -32.594 -6.965 1 95.44 104 ASP B O 1
ATOM 2354 N N . GLY B 1 105 ? 3.58 -31.75 -8.805 1 95.75 105 GLY B N 1
ATOM 2355 C CA . GLY B 1 105 ? 3.527 -30.406 -8.266 1 95.75 105 GLY B CA 1
ATOM 2356 C C . GLY B 1 105 ? 2.152 -30.016 -7.754 1 95.75 105 GLY B C 1
ATOM 2357 O O . GLY B 1 105 ? 1.309 -30.875 -7.516 1 95.75 105 GLY B O 1
ATOM 2358 N N . SER B 1 106 ? 2.012 -28.781 -7.363 1 96.44 106 SER B N 1
ATOM 2359 C CA . SER B 1 106 ? 0.712 -28.297 -6.918 1 96.44 106 SER B CA 1
ATOM 2360 C C . SER B 1 106 ? 0.468 -26.875 -7.402 1 96.44 106 SER B C 1
ATOM 2362 O O . SER B 1 106 ? 1.396 -26.062 -7.461 1 96.44 106 SER B O 1
ATOM 2364 N N . LEU B 1 107 ? -0.675 -26.625 -7.875 1 98.31 107 LEU B N 1
ATOM 2365 C CA . LEU B 1 107 ? -1.191 -25.312 -8.227 1 98.31 107 LEU B CA 1
ATOM 2366 C C . LEU B 1 107 ? -2.504 -25.031 -7.5 1 98.31 107 LEU B C 1
ATOM 2368 O O . LEU B 1 107 ? -3.498 -25.719 -7.715 1 98.31 107 LEU B O 1
ATOM 2372 N N . GLU B 1 108 ? -2.428 -24.078 -6.602 1 98.62 108 GLU B N 1
ATOM 2373 C CA . GLU B 1 108 ? -3.619 -23.672 -5.855 1 98.62 108 GLU B CA 1
ATOM 2374 C C . GLU B 1 108 ? -3.941 -22.203 -6.07 1 98.62 108 GLU B C 1
ATOM 2376 O O . GLU B 1 108 ? -3.037 -21.359 -6.125 1 98.62 108 GLU B O 1
ATOM 2381 N N . ILE B 1 109 ? -5.172 -21.906 -6.25 1 98.88 109 ILE B N 1
ATOM 2382 C CA . ILE B 1 109 ? -5.648 -20.531 -6.391 1 98.88 109 ILE B CA 1
ATOM 2383 C C . ILE B 1 109 ? -6.625 -20.203 -5.262 1 98.88 109 ILE B C 1
ATOM 2385 O O . ILE B 1 109 ? -7.5 -21 -4.938 1 98.88 109 ILE B O 1
ATOM 2389 N N . PHE B 1 110 ? -6.441 -19.094 -4.699 1 98.88 110 PHE B N 1
ATOM 2390 C CA . PHE B 1 110 ? -7.246 -18.641 -3.566 1 98.88 110 PHE B CA 1
ATOM 2391 C C . PHE B 1 110 ? -7.879 -17.297 -3.857 1 98.88 110 PHE B C 1
ATOM 2393 O O . PHE B 1 110 ? -7.277 -16.453 -4.527 1 98.88 110 PHE B O 1
ATOM 2400 N N . PHE B 1 111 ? -9.102 -17.062 -3.361 1 98.88 111 PHE B N 1
ATOM 2401 C CA . PHE B 1 111 ? -9.727 -15.75 -3.312 1 98.88 111 PHE B CA 1
ATOM 2402 C C . PHE B 1 111 ? -9.648 -15.156 -1.908 1 98.88 111 PHE B C 1
ATOM 2404 O O . PHE B 1 111 ? -9.922 -15.852 -0.925 1 98.88 111 PHE B O 1
ATOM 2411 N N . ARG B 1 112 ? -9.281 -13.992 -1.856 1 98.19 112 ARG B N 1
ATOM 2412 C CA . ARG B 1 112 ? -9.203 -13.297 -0.576 1 98.19 112 ARG B CA 1
ATOM 2413 C C . ARG B 1 112 ? -10.18 -12.125 -0.53 1 98.19 112 ARG B C 1
ATOM 2415 O O . ARG B 1 112 ? -10.234 -11.32 -1.461 1 98.19 112 ARG B O 1
ATOM 2422 N N . LYS B 1 113 ? -10.906 -11.992 0.562 1 96.62 113 LYS B N 1
ATOM 2423 C CA . LYS B 1 113 ? -11.758 -10.828 0.804 1 96.62 113 LYS B CA 1
ATOM 2424 C C . LYS B 1 113 ? -10.945 -9.664 1.369 1 96.62 113 LYS B C 1
ATOM 2426 O O . LYS B 1 113 ? -10.031 -9.867 2.17 1 96.62 113 LYS B O 1
ATOM 2431 N N . GLY B 1 114 ? -11.406 -8.523 0.966 1 92.5 114 GLY B N 1
ATOM 2432 C CA . GLY B 1 114 ? -10.789 -7.336 1.535 1 92.5 114 GLY B CA 1
ATOM 2433 C C . GLY B 1 114 ? -9.984 -6.543 0.524 1 92.5 114 GLY B C 1
ATOM 2434 O O . GLY B 1 114 ? -9.992 -6.855 -0.668 1 92.5 114 GLY B O 1
ATOM 2435 N N . ASP B 1 115 ? -9.359 -5.527 0.997 1 91.75 115 ASP B N 1
ATOM 2436 C CA . ASP B 1 115 ? -8.594 -4.66 0.106 1 91.75 115 ASP B CA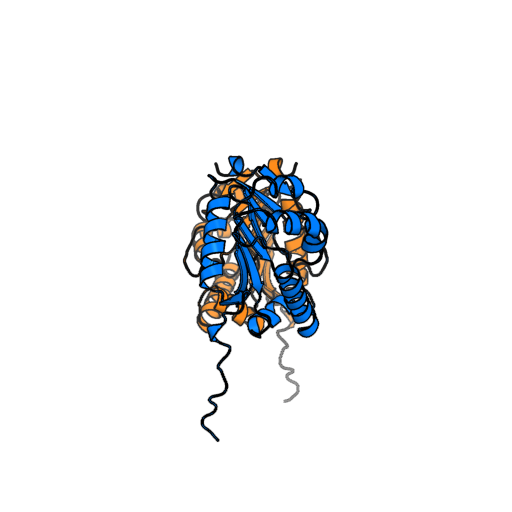 1
ATOM 2437 C C . ASP B 1 115 ? -7.234 -5.281 -0.231 1 91.75 115 ASP B C 1
ATOM 2439 O O . ASP B 1 115 ? -6.879 -6.332 0.302 1 91.75 115 ASP B O 1
ATOM 2443 N N . ALA B 1 116 ? -6.586 -4.836 -1.222 1 94.38 116 ALA B N 1
ATOM 2444 C CA . ALA B 1 116 ? -5.258 -5.242 -1.674 1 94.38 116 ALA B CA 1
ATOM 2445 C C . ALA B 1 116 ? -4.289 -4.062 -1.658 1 94.38 116 ALA B C 1
ATOM 2447 O O . ALA B 1 116 ? -4.344 -3.195 -2.533 1 94.38 116 ALA B O 1
ATOM 2448 N N . LEU B 1 117 ? -3.391 -4.121 -0.771 1 96.44 117 LEU B N 1
ATOM 2449 C CA . LEU B 1 117 ? -2.555 -2.961 -0.492 1 96.44 117 LEU B CA 1
ATOM 2450 C C . LEU B 1 117 ? -1.39 -2.879 -1.474 1 96.44 117 LEU B C 1
ATOM 2452 O O . LEU B 1 117 ? -0.935 -1.785 -1.814 1 96.44 117 LEU B O 1
ATOM 2456 N N . PHE B 1 118 ? -0.904 -3.965 -1.895 1 96.75 118 PHE B N 1
ATOM 2457 C CA . PHE B 1 118 ? 0.213 -4.109 -2.82 1 96.75 118 PHE B CA 1
ATOM 2458 C C . PHE B 1 118 ? 0.218 -5.492 -3.455 1 96.75 118 PHE B C 1
ATOM 2460 O O . PHE B 1 118 ? -0.505 -6.387 -3.01 1 96.75 118 PHE B O 1
ATOM 2467 N N . SER B 1 119 ? 0.911 -5.598 -4.559 1 97.06 119 SER B N 1
ATOM 2468 C CA . SER B 1 119 ? 1.19 -6.914 -5.125 1 97.06 119 SER B CA 1
ATOM 2469 C C . SER B 1 119 ? 2.529 -7.453 -4.629 1 97.06 119 SER B C 1
ATOM 2471 O O . SER B 1 119 ? 3.455 -6.684 -4.367 1 97.06 119 SER B O 1
ATOM 2473 N N . CYS B 1 120 ? 2.607 -8.734 -4.48 1 98 120 CYS B N 1
ATOM 2474 C CA . CYS B 1 120 ? 3.883 -9.328 -4.098 1 98 120 CYS B CA 1
ATOM 2475 C C . CYS B 1 120 ? 4.051 -10.711 -4.719 1 98 120 CYS B C 1
ATOM 2477 O O . CYS B 1 120 ? 3.066 -11.375 -5.051 1 98 120 CYS B O 1
ATOM 2479 N N . TYR B 1 121 ? 5.266 -11.055 -4.961 1 98.44 121 TYR B N 1
ATOM 2480 C CA . TYR B 1 121 ? 5.727 -12.289 -5.594 1 98.44 121 TYR B CA 1
ATOM 2481 C C . TYR B 1 121 ? 6.871 -12.914 -4.805 1 98.44 121 TYR B C 1
ATOM 2483 O O . TYR B 1 121 ? 7.84 -12.234 -4.461 1 98.44 121 TYR B O 1
ATOM 2491 N N . ARG B 1 122 ? 6.746 -14.172 -4.516 1 98.69 122 ARG B N 1
ATOM 2492 C CA . ARG B 1 122 ? 7.832 -14.859 -3.822 1 98.69 122 ARG B CA 1
ATOM 2493 C C . ARG B 1 122 ? 8.391 -16 -4.668 1 98.69 122 ARG B C 1
ATOM 2495 O O . ARG B 1 122 ? 7.656 -16.906 -5.074 1 98.69 122 ARG B O 1
ATOM 2502 N N . PHE B 1 123 ? 9.617 -15.906 -4.953 1 98.06 123 PHE B N 1
ATOM 2503 C CA . PHE B 1 123 ? 10.391 -16.891 -5.707 1 98.06 123 PHE B CA 1
ATOM 2504 C C . PHE B 1 123 ? 11.391 -17.594 -4.809 1 98.06 123 PHE B C 1
ATOM 2506 O O . PHE B 1 123 ? 12.602 -17.453 -4.984 1 98.06 123 PHE B O 1
ATOM 2513 N N . GLY B 1 124 ? 10.859 -18.391 -3.906 1 96 124 GLY B N 1
ATOM 2514 C CA . GLY B 1 124 ? 11.773 -19.031 -2.971 1 96 124 GLY B CA 1
ATOM 2515 C C . GLY B 1 124 ? 12.461 -18.031 -2.051 1 96 124 GLY B C 1
ATOM 2516 O O . GLY B 1 124 ? 11.836 -17.484 -1.148 1 96 124 GLY B O 1
ATOM 2517 N N . SER B 1 125 ? 13.719 -17.703 -2.334 1 96.56 125 SER B N 1
ATOM 2518 C CA . SER B 1 125 ? 14.516 -16.875 -1.426 1 96.56 125 SER B CA 1
ATOM 2519 C C . SER B 1 125 ? 14.508 -15.422 -1.857 1 96.56 125 SER B C 1
ATOM 2521 O O . SER B 1 125 ? 15.156 -14.578 -1.231 1 96.56 125 SER B O 1
ATOM 2523 N N . VAL B 1 126 ? 13.812 -15.117 -2.91 1 97.38 126 VAL B N 1
ATOM 2524 C CA . VAL B 1 126 ? 13.68 -13.75 -3.404 1 97.38 126 VAL B CA 1
ATOM 2525 C C . VAL B 1 126 ? 12.203 -13.367 -3.469 1 97.38 126 VAL B C 1
ATOM 2527 O O . VAL B 1 126 ? 11.344 -14.203 -3.76 1 97.38 126 VAL B O 1
ATOM 2530 N N . ALA B 1 127 ? 11.938 -12.117 -3.168 1 97.81 127 ALA B N 1
ATOM 2531 C CA . ALA B 1 127 ? 10.562 -11.625 -3.262 1 97.81 127 ALA B CA 1
ATOM 2532 C C . ALA B 1 127 ? 10.516 -10.242 -3.902 1 97.81 127 ALA B C 1
ATOM 2534 O O . ALA B 1 127 ? 11.516 -9.523 -3.918 1 97.81 127 ALA B O 1
ATOM 2535 N N . VAL B 1 128 ? 9.414 -9.93 -4.504 1 97.69 128 VAL B N 1
ATOM 2536 C CA . VAL B 1 128 ? 9.164 -8.641 -5.145 1 97.69 128 VAL B CA 1
ATOM 2537 C C . VAL B 1 128 ? 7.91 -8.008 -4.547 1 97.69 128 VAL B C 1
ATOM 2539 O O . VAL B 1 128 ? 6.883 -8.664 -4.402 1 97.69 128 VAL B O 1
ATOM 2542 N N . LEU B 1 129 ? 8.016 -6.809 -4.148 1 97.19 129 LEU B N 1
ATOM 2543 C CA . LEU B 1 129 ? 6.898 -5.984 -3.703 1 97.19 129 LEU B CA 1
ATOM 2544 C C . LEU B 1 129 ? 6.633 -4.855 -4.691 1 97.19 129 LEU B C 1
ATOM 2546 O O . LEU B 1 129 ? 7.547 -4.113 -5.051 1 97.19 129 LEU B O 1
ATOM 2550 N N . THR B 1 130 ? 5.441 -4.758 -5.199 1 96.19 130 THR B N 1
ATOM 2551 C CA . THR B 1 130 ? 5.047 -3.68 -6.098 1 96.19 130 THR B CA 1
ATOM 2552 C C . THR B 1 130 ? 3.84 -2.928 -5.543 1 96.19 130 THR B C 1
ATOM 2554 O O . THR B 1 130 ? 2.82 -3.539 -5.211 1 96.19 130 THR B O 1
ATOM 2557 N N . LEU B 1 131 ? 3.953 -1.642 -5.484 1 95.62 131 LEU B N 1
ATOM 2558 C CA . LEU B 1 131 ? 2.895 -0.831 -4.891 1 95.62 131 LEU B CA 1
ATOM 2559 C C . LEU B 1 131 ? 1.828 -0.49 -5.926 1 95.62 131 LEU B C 1
ATOM 2561 O O . LEU B 1 131 ? 2.051 -0.649 -7.129 1 95.62 131 LEU B O 1
ATOM 2565 N N . TYR B 1 132 ? 0.692 -0.07 -5.43 1 94.81 132 TYR B N 1
ATOM 2566 C CA . TYR B 1 132 ? -0.305 0.643 -6.223 1 94.81 132 TYR B CA 1
ATOM 2567 C C . TYR B 1 132 ? -0.153 2.15 -6.062 1 94.81 132 TYR B C 1
ATOM 2569 O O . TYR B 1 132 ? 0.669 2.617 -5.27 1 94.81 132 TYR B O 1
ATOM 2577 N N . SER B 1 133 ? -0.853 2.848 -6.875 1 93.81 133 SER B N 1
ATOM 2578 C CA . SER B 1 133 ? -0.864 4.305 -6.812 1 93.81 133 SER B CA 1
ATOM 2579 C C . SER B 1 133 ? -2.268 4.836 -6.539 1 93.81 133 SER B C 1
ATOM 2581 O O . SER B 1 133 ? -3.258 4.242 -6.973 1 93.81 133 SER B O 1
ATOM 2583 N N . HIS B 1 134 ? -2.336 5.945 -5.848 1 93.81 134 HIS B N 1
ATOM 2584 C CA . HIS B 1 134 ? -3.611 6.633 -5.68 1 93.81 134 HIS B CA 1
ATOM 2585 C C . HIS B 1 134 ? -3.959 7.461 -6.91 1 93.81 134 HIS B C 1
ATOM 2587 O O . HIS B 1 134 ? -5.059 8.016 -7.004 1 93.81 134 HIS B O 1
ATOM 2593 N N . GLN B 1 135 ? -3.014 7.414 -7.812 1 87.25 135 GLN B N 1
ATOM 2594 C CA . GLN B 1 135 ? -3.238 8.172 -9.039 1 87.25 135 GLN B CA 1
ATOM 2595 C C . GLN B 1 135 ? -4.227 7.449 -9.953 1 87.25 135 GLN B C 1
ATOM 2597 O O . GLN B 1 135 ? -4.246 6.219 -10.008 1 87.25 135 GLN B O 1
ATOM 2602 N N . LYS B 1 136 ? -5.055 8.086 -10.594 1 72.19 136 LYS B N 1
ATOM 2603 C CA . LYS B 1 136 ? -6.035 7.504 -11.508 1 72.19 136 LYS B CA 1
ATOM 2604 C C . LYS B 1 136 ? -5.422 7.238 -12.875 1 72.19 136 LYS B C 1
ATOM 2606 O O . LYS B 1 136 ? -6.07 6.66 -13.75 1 72.19 136 LYS B O 1
ATOM 2611 N N . ARG B 1 137 ? -4.156 7.605 -13.047 1 65.94 137 ARG B N 1
ATOM 2612 C CA . ARG B 1 137 ? -3.484 7.375 -14.32 1 65.94 137 ARG B CA 1
ATOM 2613 C C . ARG B 1 137 ? -2.398 6.312 -14.18 1 65.94 137 ARG B C 1
ATOM 2615 O O . ARG B 1 137 ? -1.903 6.066 -13.078 1 65.94 137 ARG B O 1
ATOM 2622 N N . ARG B 1 138 ? -2.17 5.637 -15.328 1 61.38 138 ARG B N 1
ATOM 2623 C CA . ARG B 1 138 ? -1.12 4.625 -15.352 1 61.38 138 ARG B CA 1
ATOM 2624 C C . ARG B 1 138 ? 0.248 5.246 -15.094 1 61.38 138 ARG B C 1
ATOM 2626 O O . ARG B 1 138 ? 0.668 6.152 -15.82 1 61.38 138 ARG B O 1
ATOM 2633 N N . THR B 1 139 ? 0.671 5.145 -13.93 1 68.81 139 THR B N 1
ATOM 2634 C CA . THR B 1 139 ? 2.018 5.621 -13.641 1 68.81 139 THR B CA 1
ATOM 2635 C C . THR B 1 139 ? 2.906 4.48 -13.156 1 68.81 139 THR B C 1
ATOM 2637 O O . THR B 1 139 ? 2.41 3.402 -12.82 1 68.81 139 THR B O 1
ATOM 2640 N N . GLY B 1 140 ? 4.199 4.652 -13.422 1 86.12 140 GLY B N 1
ATOM 2641 C CA . GLY B 1 140 ? 5.137 3.746 -12.781 1 86.12 140 GLY B CA 1
ATOM 2642 C C . GLY B 1 140 ? 4.98 3.697 -11.273 1 86.12 140 GLY B C 1
ATOM 2643 O O . GLY B 1 140 ? 4.707 4.719 -10.641 1 86.12 140 GLY B O 1
ATOM 2644 N N . VAL B 1 141 ? 4.965 2.461 -10.758 1 91.81 141 VAL B N 1
ATOM 2645 C CA . VAL B 1 141 ? 4.812 2.293 -9.312 1 91.81 141 VAL B CA 1
ATOM 2646 C C . VAL B 1 141 ? 6.09 1.692 -8.727 1 91.81 141 VAL B C 1
ATOM 2648 O O . VAL B 1 141 ? 6.797 0.938 -9.398 1 91.81 141 VAL B O 1
ATOM 2651 N N . PRO B 1 142 ? 6.359 2.045 -7.516 1 93.25 142 PRO B N 1
ATOM 2652 C CA . PRO B 1 142 ? 7.551 1.493 -6.867 1 93.25 142 PRO B CA 1
ATOM 2653 C C . PRO B 1 142 ? 7.547 -0.033 -6.816 1 93.25 142 PRO B C 1
ATOM 2655 O O . PRO B 1 142 ? 6.504 -0.641 -6.551 1 93.25 142 PRO B O 1
ATOM 2658 N N . THR B 1 143 ? 8.664 -0.568 -7.113 1 95.31 143 THR B N 1
ATOM 2659 C CA . THR B 1 143 ? 8.906 -2.004 -7.055 1 95.31 143 THR B CA 1
ATOM 2660 C C . THR B 1 143 ? 10.234 -2.299 -6.359 1 95.31 143 THR B C 1
ATOM 2662 O O . THR B 1 143 ? 11.266 -1.698 -6.688 1 95.31 143 THR B O 1
ATOM 2665 N N . VAL B 1 144 ? 10.188 -3.199 -5.395 1 95.12 144 VAL B N 1
ATOM 2666 C CA . VAL B 1 144 ? 11.375 -3.543 -4.617 1 95.12 144 VAL B CA 1
ATOM 2667 C C . VAL B 1 144 ? 11.633 -5.043 -4.703 1 95.12 144 VAL B C 1
ATOM 2669 O O . VAL B 1 144 ? 10.719 -5.852 -4.523 1 95.12 144 VAL B O 1
ATOM 2672 N N . VAL B 1 145 ? 12.836 -5.375 -5.023 1 96.31 145 VAL B N 1
ATOM 2673 C CA . VAL B 1 145 ? 13.273 -6.77 -4.973 1 96.31 145 VAL B CA 1
ATOM 2674 C C . VAL B 1 145 ? 14.109 -7.004 -3.717 1 96.31 145 VAL B C 1
ATOM 2676 O O . VAL B 1 145 ? 15.07 -6.277 -3.457 1 96.31 145 VAL B O 1
ATOM 2679 N N . CYS B 1 146 ? 13.703 -7.98 -2.939 1 96 146 CYS B N 1
ATOM 2680 C CA . CYS B 1 146 ? 14.398 -8.25 -1.688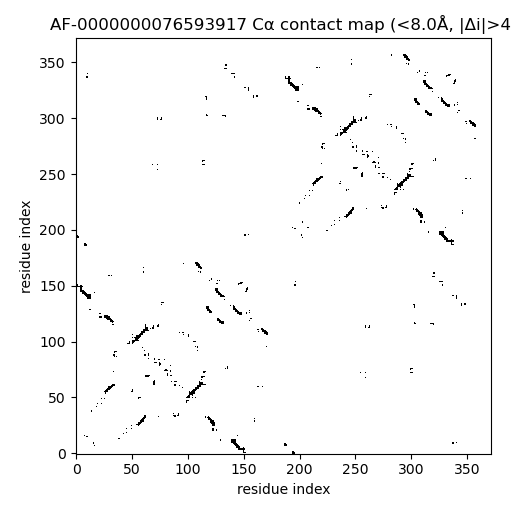 1 96 146 CYS B CA 1
ATOM 2681 C C . CYS B 1 146 ? 14.727 -9.727 -1.553 1 96 146 CYS B C 1
ATOM 2683 O O . CYS B 1 146 ? 14.133 -10.562 -2.232 1 96 146 CYS B O 1
ATOM 2685 N N . GLN B 1 147 ? 15.625 -10.016 -0.676 1 96.38 147 GLN B N 1
ATOM 2686 C CA . GLN B 1 147 ? 16.141 -11.367 -0.505 1 96.38 147 GLN B CA 1
ATOM 2687 C C . GLN B 1 147 ? 15.906 -11.867 0.919 1 96.38 147 GLN B C 1
ATOM 2689 O O . GLN B 1 147 ? 15.82 -11.07 1.855 1 96.38 147 GLN B O 1
ATOM 2694 N N . GLN B 1 148 ? 15.844 -13.188 0.993 1 96.19 148 GLN B N 1
ATOM 2695 C CA . GLN B 1 148 ? 15.773 -13.828 2.303 1 96.19 148 GLN B CA 1
ATOM 2696 C C . GLN B 1 148 ? 16.922 -13.367 3.201 1 96.19 148 GLN B C 1
ATOM 2698 O O . GLN B 1 148 ? 18.047 -13.219 2.744 1 96.19 148 GLN B O 1
ATOM 2703 N N . GLY B 1 149 ? 16.547 -13.148 4.43 1 94.31 149 GLY B N 1
ATOM 2704 C CA . GLY B 1 149 ? 17.531 -12.617 5.371 1 94.31 149 GLY B CA 1
ATOM 2705 C C . GLY B 1 149 ? 17.281 -11.164 5.727 1 94.31 149 GLY B C 1
ATOM 2706 O O . GLY B 1 149 ? 17.828 -10.664 6.719 1 94.31 149 GLY B O 1
ATOM 2707 N N . GLY B 1 150 ? 16.484 -10.477 4.906 1 93.56 150 GLY B N 1
ATOM 2708 C CA . GLY B 1 150 ? 16.109 -9.102 5.195 1 93.56 150 GLY B CA 1
ATOM 2709 C C . GLY B 1 150 ? 14.727 -8.969 5.812 1 93.56 150 GLY B C 1
ATOM 2710 O O . GLY B 1 150 ? 13.891 -9.867 5.676 1 93.56 150 GLY B O 1
ATOM 2711 N N . SER B 1 151 ? 14.523 -7.852 6.414 1 92.69 151 SER B N 1
ATOM 2712 C CA . SER B 1 151 ? 13.266 -7.633 7.121 1 92.69 151 SER B CA 1
ATOM 2713 C C . SER B 1 151 ? 12.102 -7.5 6.148 1 92.69 151 SER B C 1
ATOM 2715 O O . SER B 1 151 ? 10.977 -7.906 6.453 1 92.69 151 SER B O 1
ATOM 2717 N N . LEU B 1 152 ? 12.367 -6.922 4.973 1 94.44 152 LEU B N 1
ATOM 2718 C CA . LEU B 1 152 ? 11.297 -6.781 3.99 1 94.44 152 LEU B CA 1
ATOM 2719 C C . LEU B 1 152 ? 10.852 -8.148 3.477 1 94.44 152 LEU B C 1
ATOM 2721 O O . LEU B 1 152 ? 9.648 -8.391 3.322 1 94.44 152 LEU B O 1
ATOM 2725 N N . TYR B 1 153 ? 11.836 -8.992 3.221 1 96.38 153 TYR B N 1
ATOM 2726 C CA . TYR B 1 153 ? 11.5 -10.352 2.818 1 96.38 153 TYR B CA 1
ATOM 2727 C C . TYR B 1 153 ? 10.68 -11.055 3.895 1 96.38 153 TYR B C 1
ATOM 2729 O O . TYR B 1 153 ? 9.656 -11.672 3.6 1 96.38 153 TYR B O 1
ATOM 2737 N N . ASP B 1 154 ? 11.086 -10.922 5.129 1 95.19 154 ASP B N 1
ATOM 2738 C CA . ASP B 1 154 ? 10.375 -11.547 6.234 1 95.19 154 ASP B CA 1
ATOM 2739 C C . ASP B 1 154 ? 8.945 -11.016 6.336 1 95.19 154 ASP B C 1
ATOM 2741 O O . ASP B 1 154 ? 8.008 -11.773 6.59 1 95.19 154 ASP B O 1
ATOM 2745 N N . PHE B 1 155 ? 8.844 -9.781 6.105 1 95 155 PHE B N 1
ATOM 2746 C CA . PHE B 1 155 ? 7.52 -9.172 6.098 1 95 155 PHE B CA 1
ATOM 2747 C C . PHE B 1 155 ? 6.637 -9.805 5.027 1 95 155 PHE B C 1
ATOM 2749 O O . PHE B 1 155 ? 5.484 -10.156 5.297 1 95 155 PHE B O 1
ATOM 2756 N N . LEU B 1 156 ? 7.145 -9.984 3.844 1 96.88 156 LEU B N 1
ATOM 2757 C CA . LEU B 1 156 ? 6.355 -10.516 2.736 1 96.88 156 LEU B CA 1
ATOM 2758 C C . LEU B 1 156 ? 5.977 -11.969 2.986 1 96.88 156 LEU B C 1
ATOM 2760 O O . LEU B 1 156 ? 4.879 -12.398 2.627 1 96.88 156 LEU B O 1
ATOM 2764 N N . VAL B 1 157 ? 6.863 -12.703 3.609 1 96.81 157 VAL B N 1
ATOM 2765 C CA . VAL B 1 157 ? 6.539 -14.078 3.967 1 96.81 157 VAL B CA 1
ATOM 2766 C C . VAL B 1 157 ? 5.352 -14.094 4.93 1 96.81 157 VAL B C 1
ATOM 2768 O O . VAL B 1 157 ? 4.414 -14.875 4.75 1 96.81 157 VAL B O 1
ATOM 2771 N N . GLN B 1 158 ? 5.391 -13.203 5.867 1 95.31 158 GLN B N 1
ATOM 2772 C CA . GLN B 1 158 ? 4.289 -13.117 6.824 1 95.31 158 GLN B CA 1
ATOM 2773 C C . GLN B 1 158 ? 3.004 -12.656 6.145 1 95.31 158 GLN B C 1
ATOM 2775 O O . GLN B 1 158 ? 1.91 -13.086 6.516 1 95.31 158 GLN B O 1
ATOM 2780 N N . GLU B 1 159 ? 3.178 -11.766 5.211 1 96.44 159 GLU B N 1
ATOM 2781 C CA . GLU B 1 159 ? 2.025 -11.32 4.434 1 96.44 159 GLU B CA 1
ATOM 2782 C C . GLU B 1 159 ? 1.363 -12.484 3.707 1 96.44 159 GLU B C 1
ATOM 2784 O O . GLU B 1 159 ? 0.144 -12.656 3.771 1 96.44 159 GLU B O 1
ATOM 2789 N N . PHE B 1 160 ? 2.162 -13.297 3.068 1 97.75 160 PHE B N 1
ATOM 2790 C CA . PHE B 1 160 ? 1.608 -14.438 2.354 1 97.75 160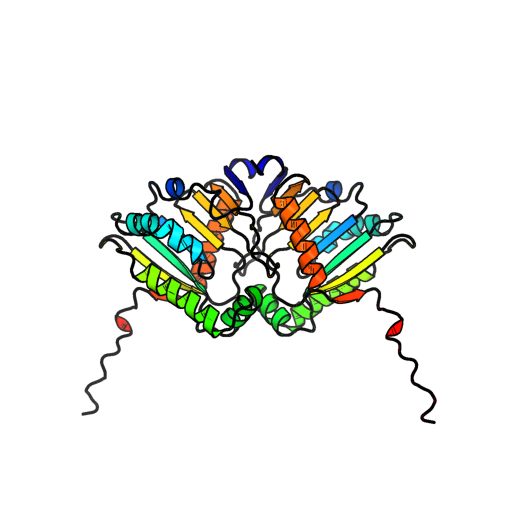 PHE B CA 1
ATOM 2791 C C . PHE B 1 160 ? 0.895 -15.383 3.314 1 97.75 160 PHE B C 1
ATOM 2793 O O . PHE B 1 160 ? -0.169 -15.914 2.994 1 97.75 160 PHE B O 1
ATOM 2800 N N . ASP B 1 161 ? 1.477 -15.57 4.473 1 96.25 161 ASP B N 1
ATOM 2801 C CA . ASP B 1 161 ? 0.841 -16.438 5.469 1 96.25 161 ASP B CA 1
ATOM 2802 C C . ASP B 1 161 ? -0.514 -15.875 5.895 1 96.25 161 ASP B C 1
ATOM 2804 O O . ASP B 1 161 ? -1.5 -16.609 5.965 1 96.25 161 ASP B O 1
ATOM 2808 N N . SER B 1 162 ? -0.497 -14.641 6.148 1 95.25 162 SER B N 1
ATOM 2809 C CA . SER B 1 162 ? -1.729 -13.984 6.578 1 95.25 162 SER B CA 1
ATOM 2810 C C . SER B 1 162 ? -2.779 -14.008 5.473 1 95.25 162 SER B C 1
ATOM 2812 O O . SER B 1 162 ? -3.945 -14.32 5.719 1 95.25 162 SER B O 1
ATOM 2814 N N . ILE B 1 163 ? -2.379 -13.648 4.266 1 97.25 163 ILE B N 1
ATOM 2815 C CA . ILE B 1 163 ? -3.27 -13.648 3.111 1 97.25 163 ILE B CA 1
ATOM 2816 C C . ILE B 1 163 ? -3.846 -15.055 2.908 1 97.25 163 ILE B C 1
ATOM 2818 O O . ILE B 1 163 ? -5.043 -15.203 2.662 1 97.25 163 ILE B O 1
ATOM 2822 N N . HIS B 1 164 ? -3.029 -16.016 3.062 1 98.19 164 HIS B N 1
ATOM 2823 C CA . HIS B 1 164 ? -3.477 -17.391 2.92 1 98.19 164 HIS B CA 1
ATOM 2824 C C . HIS B 1 164 ? -4.547 -17.734 3.953 1 98.19 164 HIS B C 1
ATOM 2826 O O . HIS B 1 164 ? -5.582 -18.312 3.613 1 98.19 164 HIS B O 1
ATOM 2832 N N . ARG B 1 165 ? -4.367 -17.312 5.184 1 96.19 165 ARG B N 1
ATOM 2833 C CA . ARG B 1 165 ? -5.305 -17.609 6.266 1 96.19 165 ARG B CA 1
ATOM 2834 C C . ARG B 1 165 ? -6.641 -16.906 6.035 1 96.19 165 ARG B C 1
ATOM 2836 O O . ARG B 1 165 ? -7.688 -17.406 6.465 1 96.19 165 ARG B O 1
ATOM 2843 N N . GLN B 1 166 ? -6.562 -15.891 5.289 1 95.75 166 GLN B N 1
ATOM 2844 C CA . GLN B 1 166 ? -7.754 -15.078 5.062 1 95.75 166 GLN B CA 1
ATOM 2845 C C . GLN B 1 166 ? -8.453 -15.477 3.766 1 95.75 166 GLN B C 1
ATOM 2847 O O . GLN B 1 166 ? -9.445 -14.859 3.371 1 95.75 166 GLN B O 1
ATOM 2852 N N . SER B 1 167 ? -7.965 -16.453 3.082 1 98 167 SER B N 1
ATOM 2853 C CA . SER B 1 167 ? -8.422 -16.75 1.73 1 98 167 SER B CA 1
ATOM 2854 C C . SER B 1 167 ? -9.141 -18.109 1.676 1 98 167 SER B C 1
ATOM 2856 O O . SER B 1 167 ? -8.977 -18.938 2.574 1 98 167 SER B O 1
ATOM 2858 N N . ARG B 1 168 ? -9.938 -18.328 0.661 1 98.19 168 ARG B N 1
ATOM 2859 C CA . ARG B 1 168 ? -10.555 -19.609 0.37 1 98.19 168 ARG B CA 1
ATOM 2860 C C . ARG B 1 168 ? -10.016 -20.188 -0.935 1 98.19 168 ARG B C 1
ATOM 2862 O O . ARG B 1 168 ? -9.875 -19.484 -1.928 1 98.19 168 ARG B O 1
ATOM 2869 N N . ARG B 1 169 ? -9.766 -21.453 -0.905 1 98.38 169 ARG B N 1
ATOM 2870 C CA . ARG B 1 169 ? -9.258 -22.125 -2.098 1 98.38 169 ARG B CA 1
ATOM 2871 C C . ARG B 1 169 ? -10.352 -22.281 -3.145 1 98.38 169 ARG B C 1
ATOM 2873 O O . ARG B 1 169 ? -11.469 -22.703 -2.822 1 98.38 169 ARG B O 1
ATOM 2880 N N . VAL B 1 170 ? -10.047 -21.969 -4.332 1 98.44 170 VAL B N 1
ATOM 2881 C CA . VAL B 1 170 ? -11.062 -22.078 -5.379 1 98.44 170 VAL B CA 1
ATOM 2882 C C . VAL B 1 170 ? -10.562 -23.016 -6.484 1 98.44 170 VAL B C 1
ATOM 2884 O O . VAL B 1 170 ? -11.328 -23.375 -7.387 1 98.44 170 VAL B O 1
ATOM 2887 N N . PHE B 1 171 ? -9.336 -23.391 -6.527 1 97.5 171 PHE B N 1
ATOM 2888 C CA . PHE B 1 171 ? -8.75 -24.328 -7.473 1 97.5 171 PHE B CA 1
ATOM 2889 C C . PHE B 1 171 ? -7.613 -25.109 -6.824 1 97.5 171 PHE B C 1
ATOM 2891 O O . PHE B 1 171 ? -6.762 -24.531 -6.148 1 97.5 171 PHE B O 1
ATOM 2898 N N . PRO B 1 172 ? -7.371 -26.344 -6.914 1 95.94 172 PRO B N 1
ATOM 2899 C CA . PRO B 1 172 ? -8.406 -27.156 -7.57 1 95.94 172 PRO B CA 1
ATOM 2900 C C . PRO B 1 172 ? -9.703 -27.219 -6.758 1 95.94 172 PRO B C 1
ATOM 2902 O O . PRO B 1 172 ? -9.703 -26.906 -5.566 1 95.94 172 PRO B O 1
ATOM 2905 N N . VAL B 1 173 ? -10.797 -27.422 -7.457 1 86.75 173 VAL B N 1
ATOM 2906 C CA . VAL B 1 173 ? -12.102 -27.531 -6.805 1 86.75 173 VAL B CA 1
ATOM 2907 C C . VAL B 1 173 ? -12.172 -28.828 -6 1 86.75 173 VAL B C 1
ATOM 2909 O O . VAL B 1 173 ? -11.68 -29.875 -6.445 1 86.75 173 VAL B O 1
ATOM 2912 N N . SER B 1 174 ? -12.352 -28.75 -4.711 1 72.56 174 SER B N 1
ATOM 2913 C CA . SER B 1 174 ? -12.453 -29.953 -3.896 1 72.56 174 SER B CA 1
ATOM 2914 C C . SER B 1 174 ? -13.484 -30.922 -4.469 1 72.56 174 SER B C 1
ATOM 2916 O O . SER B 1 174 ? -14.531 -30.5 -4.961 1 72.56 174 SER B O 1
ATOM 2918 N N . SER B 1 175 ? -13.172 -32.062 -4.992 1 58.12 175 SER B N 1
ATOM 2919 C CA . SER B 1 175 ? -14.102 -33.094 -5.406 1 58.12 175 SER B CA 1
ATOM 2920 C C . SER B 1 175 ? -15.211 -33.312 -4.379 1 58.12 175 SER B C 1
ATOM 2922 O O . SER B 1 175 ? -16.25 -33.875 -4.688 1 58.12 175 SER B O 1
ATOM 2924 N N . ASP B 1 176 ? -15.109 -33.094 -3.16 1 48.84 176 ASP B N 1
ATOM 2925 C CA . ASP B 1 176 ? -16.156 -33.469 -2.213 1 48.84 176 ASP B CA 1
ATOM 2926 C C . ASP B 1 176 ? -17.406 -32.625 -2.404 1 48.84 176 ASP B C 1
ATOM 2928 O O . ASP B 1 176 ? -18.453 -32.906 -1.83 1 48.84 176 ASP B O 1
ATOM 2932 N N . THR B 1 177 ? -17.297 -31.516 -2.945 1 43.62 177 THR B N 1
ATOM 2933 C CA . THR B 1 177 ? -18.516 -30.719 -3.051 1 43.62 177 THR B CA 1
ATOM 2934 C C . THR B 1 177 ? -19.344 -31.141 -4.262 1 43.62 177 THR B C 1
ATOM 2936 O O . THR B 1 177 ? -20.281 -30.438 -4.656 1 43.62 177 THR B O 1
ATOM 2939 N N . LEU B 1 178 ? -18.891 -32.031 -5.168 1 42.34 178 LEU B N 1
ATOM 2940 C CA . LEU B 1 178 ? -19.844 -32.656 -6.078 1 42.34 178 LEU B CA 1
ATOM 2941 C C . LEU B 1 178 ? -20.812 -33.562 -5.324 1 42.34 178 LEU B C 1
ATOM 2943 O O . LEU B 1 178 ? -20.453 -34.688 -4.949 1 42.34 178 LEU B O 1
ATOM 2947 N N . GLU B 1 179 ? -21.531 -33.125 -4.434 1 41.16 179 GLU B N 1
ATOM 2948 C CA . GLU B 1 179 ? -22.672 -33.844 -3.877 1 41.16 179 GLU B CA 1
ATOM 2949 C C . GLU B 1 179 ? -23.453 -34.562 -4.973 1 41.16 179 GLU B C 1
ATOM 2951 O O . GLU B 1 179 ? -23.922 -33.906 -5.922 1 41.16 179 GLU B O 1
ATOM 2956 N N . LYS B 1 180 ? -23.328 -35.906 -5.223 1 43.22 180 LYS B N 1
ATOM 2957 C CA . LYS B 1 180 ? -24.25 -36.75 -5.961 1 43.22 180 LYS B CA 1
ATOM 2958 C C . LYS B 1 180 ? -25.688 -36.5 -5.543 1 43.22 180 LYS B C 1
ATOM 2960 O O . LYS B 1 180 ? -26 -36.469 -4.348 1 43.22 180 LYS B O 1
ATOM 2965 N N . PRO B 1 181 ? -26.547 -35.969 -6.43 1 45.88 181 PRO B N 1
ATOM 2966 C CA . PRO B 1 181 ? -27.953 -35.875 -6.055 1 45.88 181 PRO B CA 1
ATOM 2967 C C . PRO B 1 181 ? -28.5 -37.156 -5.438 1 45.88 181 PRO B C 1
ATOM 2969 O O . PRO B 1 181 ? -28.156 -38.25 -5.879 1 45.88 181 PRO B O 1
ATOM 2972 N N . SER B 1 182 ? -28.656 -37.188 -4.16 1 41.84 182 SER B N 1
ATOM 2973 C CA . SER B 1 182 ? -29.297 -38.375 -3.584 1 41.84 182 SER B CA 1
ATOM 2974 C C . SER B 1 182 ? -30.469 -38.844 -4.449 1 41.84 182 SER B C 1
ATOM 2976 O O . SER B 1 182 ? -31.359 -38.031 -4.773 1 41.84 182 SER B O 1
ATOM 2978 N N . LYS B 1 183 ? -30.281 -39.906 -5.211 1 41.66 183 LYS B N 1
ATOM 2979 C CA . LYS B 1 183 ? -31.297 -40.625 -5.953 1 41.66 183 LYS B CA 1
ATOM 2980 C C . LYS B 1 183 ? -32.5 -40.969 -5.062 1 41.66 183 LYS B C 1
ATOM 2982 O O . LYS B 1 183 ? -33.375 -41.719 -5.469 1 41.66 183 LYS B O 1
ATOM 2987 N N . GLU B 1 184 ? -32.5 -40.75 -3.779 1 31.77 184 GLU B N 1
ATOM 2988 C CA . GLU B 1 184 ? -33.625 -41.375 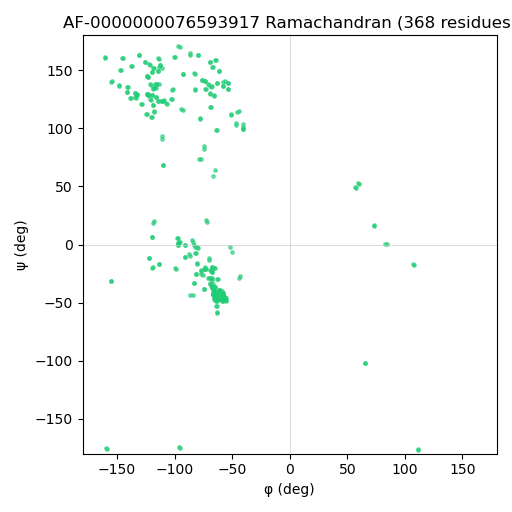-3.088 1 31.77 184 GLU B CA 1
ATOM 2989 C C . GLU B 1 184 ? -34.938 -40.656 -3.426 1 31.77 184 GLU B C 1
ATOM 2991 O O . GLU B 1 184 ? -36.031 -41.062 -2.988 1 31.77 184 GLU B O 1
ATOM 2996 N N . ALA B 1 185 ? -34.906 -39.344 -3.73 1 35.72 185 ALA B N 1
ATOM 2997 C CA . ALA B 1 185 ? -36.312 -38.844 -3.787 1 35.72 185 ALA B CA 1
ATOM 2998 C C . ALA B 1 185 ? -37 -39.375 -5.043 1 35.72 185 ALA B C 1
ATOM 3000 O O . ALA B 1 185 ? -37.844 -38.656 -5.621 1 35.72 185 ALA B O 1
ATOM 3001 N N . ILE B 1 186 ? -36.469 -40.5 -5.652 1 24.02 186 ILE B N 1
ATOM 3002 C CA . ILE B 1 186 ? -37.562 -41.031 -6.461 1 24.02 186 ILE B CA 1
ATOM 3003 C C . ILE B 1 186 ? -38.562 -41.781 -5.574 1 24.02 186 ILE B C 1
ATOM 3005 O O . ILE B 1 186 ? -38.156 -42.562 -4.711 1 24.02 186 ILE B O 1
#

Foldseek 3Di:
DQVVQWDDKDQAPQPGDPVLVLLPPFQEKEKEDQQCVVNCVSCVVSLLVQQADANHEYEYEYADLVDPVALVQVCVQQVHDSVVSSVSRVVSVVSQLPRNHHPRYDYWYWHAYDYDQWIKMDRDFKMKTWGDDSDNDDTGTMMIIGGHPGPVSVVVVVVRVVRVVRIDIDPPPPPVVPPDPPPPVD/DQVVQWDDKDQAPQPGDPVLVLLPPFQEKEKEDQQCVVNCVSCVVSLLVQQADANHEYEYEYADLVDPQALVQVCVQQVHDSVVSSVSRVVSVVSQLPRNHHPRYDYWYWHAYDYDQWIKMDRDFKMKTWGDDSDNDDTGTMMIIGGHPGPVSVVVVVVRVVRVVRIDIDPPPPVVVPPDPPPPVD

Radius of gyration: 23.08 Å; Cα contacts (8 Å, |Δi|>4): 725; chains: 2; bounding box: 60×81×41 Å

Nearest PDB structures (foldseek):
  5bpd-assembly1_C  TM=6.096E-01  e=7.082E-06  Pyrococcus furiosus
  5bpi-assembly1_C  TM=6.203E-01  e=6.640E-06  Pyrococcus furiosus
  5bpi-assembly1_D  TM=5.845E-01  e=9.771E-06  Pyrococcus furiosus
  5bpd-assembly1_A  TM=5.765E-01  e=1.438E-05  Pyrococcus furiosus
  6r3p-assembly2_C  TM=3.098E-01  e=2.136E+00  Homo sapiens

Secondary structure (DSSP, 8-state):
-GGGGEEEEES-TTTSS-HHHHHTT-SEEEEE-S--HHHHHHTHHHHHHHHHSTT-EEEEEEE-TT-HHHHHHHHHHHT--HHHHHHHHHHHHHHHHTS---TTSEEEEEEE-S---EEEEEETTEEEEEE--S-SS-----EEEEETTSHHHHHHHHHHHHHHHTEEEEES--GGG-----GGG-/-GGGGEEEEES-TTTSS-HHHHHTT-SEEEEE-S--HHHHHHTHHHHHHHHHSTT-EEEEEEE-TT-HHHHHHHHHHHT--HHHHHHHHHHHHHHHHTS---TTSEEEEEEE-S---EEEEEETTEEEEEE--S-SS-----EEEEETTSHHHHHHHHHHHHHHHTEEEEES--GGG-----GGG-

Solvent-accessible surface area (backbone atoms only — not comparable to full-atom values): 19829 Å² total; per-residue (Å²): 124,36,52,83,28,43,82,42,41,43,34,42,66,85,69,64,55,59,58,72,64,52,60,56,91,48,51,37,38,42,37,37,40,71,43,52,63,69,61,46,66,76,36,41,66,60,51,37,55,50,32,46,35,79,54,20,37,38,40,39,40,30,53,24,70,86,35,64,67,24,35,50,53,52,13,62,61,70,74,44,51,59,66,59,42,37,49,43,33,51,50,35,52,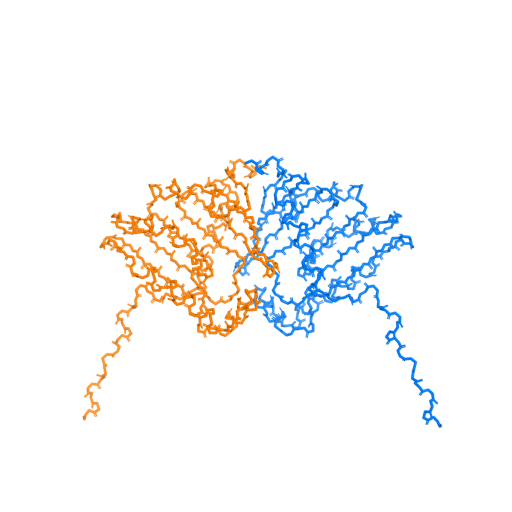51,56,61,70,64,43,55,55,24,90,68,25,46,63,38,34,27,32,25,73,48,86,78,59,51,30,38,38,34,36,64,57,34,33,37,44,33,47,69,65,88,44,88,57,96,63,72,29,49,24,36,33,27,23,64,92,16,58,64,31,53,46,51,54,50,41,52,53,39,50,54,72,59,33,45,76,64,32,67,68,68,70,78,73,65,70,72,76,75,74,66,87,107,123,38,53,82,27,44,81,42,39,44,35,45,65,85,70,65,55,61,59,72,66,51,60,56,89,46,50,38,37,42,37,35,40,70,43,51,64,69,60,48,63,75,38,42,67,60,50,37,55,49,31,47,35,79,55,19,37,38,41,38,39,30,54,24,71,85,35,65,68,23,36,51,54,52,13,61,62,68,72,42,53,60,66,59,45,38,49,43,32,50,49,36,49,52,56,60,70,64,44,57,56,24,89,70,24,47,65,38,34,28,32,26,74,46,85,78,59,51,32,37,38,34,36,64,57,34,32,37,42,34,49,70,66,89,44,87,59,97,62,70,28,49,25,38,34,26,25,65,91,16,59,65,31,53,46,51,53,52,41,52,53,39,50,55,74,58,34,45,77,64,31,67,66,69,70,77,74,65,67,72,76,74,74,66,88,108

Sequence (372 aa):
MDLAAVSHIGTNYLREPDWDELFKGVDRFDVFLAYGSTWRQSNLTNLENLARKKGVKIRVFLPDPDDQHTVNTLATRFNYTHEKLINHINEAKEEFSALPASKDGSLEIFFRKGDALFSCYRFGSVAVLTLYSHQKRRTGVPTVVCQQGGSLYDFLVQEFDSIHRQSRRVFPVSSDTLEKPSKEAIMDLAAVSHIGTNYLREPDWDELFKGVDRFDVFLAYGSTWRQSNLTNLENLARKKGVKIRVFLPDPDDQHTVNTLATRFNYTHEKLINHINEAKEEFSALPASKDGSLEIFFRKGDALFSCYRFGSVAVLTLYSHQKRRTGVPTVVCQQGGSLYDFLVQEFDSIHRQSRRVFPVSSDTLEKPSKEAI

Organism: Saccharopolyspora spinosa (NCBI:txid60894)